Protein AF-A0A174KNG4-F1 (afdb_monomer_lite)

InterPro domains:
  IPR054199 Protein of unknown function DUF6904 [PF21845] (2-219)

Structure (mmCIF, N/CA/C/O backbone):
data_AF-A0A174KNG4-F1
#
_entry.id   AF-A0A174KNG4-F1
#
loop_
_atom_site.group_PDB
_atom_site.id
_atom_site.type_symbol
_atom_site.label_atom_id
_atom_site.label_alt_id
_atom_site.label_comp_id
_atom_site.label_asym_id
_atom_site.label_entity_id
_atom_site.label_seq_id
_atom_site.pdbx_PDB_ins_code
_atom_site.Cartn_x
_atom_site.Cartn_y
_atom_site.Cartn_z
_atom_site.occupancy
_atom_site.B_iso_or_equiv
_atom_site.auth_seq_id
_atom_site.auth_comp_id
_atom_site.auth_asym_id
_atom_site.auth_atom_id
_atom_site.pdbx_PDB_model_num
ATOM 1 N N . MET A 1 1 ? 17.575 3.165 -7.048 1.00 83.44 1 MET A N 1
ATOM 2 C CA . MET A 1 1 ? 16.339 3.943 -6.816 1.00 83.44 1 MET A CA 1
ATOM 3 C C . MET A 1 1 ? 15.140 3.018 -6.892 1.00 83.44 1 MET A C 1
ATOM 5 O O . MET A 1 1 ? 15.009 2.297 -7.880 1.00 83.44 1 MET A O 1
ATOM 9 N N . LEU A 1 2 ? 14.272 3.097 -5.879 1.00 93.62 2 LEU A N 1
ATOM 10 C CA . LEU A 1 2 ? 12.973 2.423 -5.821 1.00 93.62 2 LEU A CA 1
ATOM 11 C C . LEU A 1 2 ? 12.147 2.685 -7.093 1.00 93.62 2 LEU A C 1
ATOM 13 O O . LEU A 1 2 ? 12.125 3.818 -7.570 1.00 93.62 2 LEU A O 1
ATOM 17 N N . GLN A 1 3 ? 11.473 1.667 -7.626 1.00 95.00 3 GLN A N 1
ATOM 18 C CA . GLN A 1 3 ? 10.574 1.753 -8.784 1.00 95.00 3 GLN A CA 1
ATOM 19 C C . GLN A 1 3 ? 9.396 0.798 -8.612 1.00 95.00 3 GLN A C 1
ATOM 21 O O . GLN A 1 3 ? 9.550 -0.280 -8.030 1.00 95.00 3 GLN A O 1
ATOM 26 N N . PHE A 1 4 ? 8.224 1.179 -9.126 1.00 97.69 4 PHE A N 1
ATOM 27 C CA . PHE A 1 4 ? 7.043 0.314 -9.143 1.00 97.69 4 PHE A CA 1
ATOM 28 C C . PHE A 1 4 ? 6.660 -0.030 -10.577 1.00 97.69 4 PHE A C 1
ATOM 30 O O . PHE A 1 4 ? 6.508 0.853 -11.418 1.00 97.69 4 PHE A O 1
ATOM 37 N N . GLU A 1 5 ? 6.425 -1.312 -10.832 1.00 97.19 5 GLU A N 1
ATOM 38 C CA . GLU A 1 5 ? 5.956 -1.794 -12.129 1.00 97.19 5 GLU A CA 1
ATOM 39 C C . GLU A 1 5 ? 4.594 -2.455 -11.971 1.00 97.19 5 GLU A C 1
ATOM 41 O O . GLU A 1 5 ? 4.453 -3.358 -11.144 1.00 97.19 5 GLU A O 1
ATOM 46 N N . PRO A 1 6 ? 3.571 -2.057 -12.738 1.00 98.12 6 PRO A N 1
ATOM 47 C CA . PRO A 1 6 ? 2.283 -2.709 -12.639 1.00 98.12 6 PRO A CA 1
ATOM 48 C C . PRO A 1 6 ? 2.379 -4.166 -13.087 1.00 98.12 6 PRO A C 1
ATOM 50 O O . PRO A 1 6 ? 3.021 -4.521 -14.075 1.00 98.12 6 PRO A O 1
ATOM 53 N N . THR A 1 7 ? 1.694 -5.017 -12.345 1.00 97.75 7 THR A N 1
ATOM 54 C CA . THR A 1 7 ? 1.623 -6.452 -12.617 1.00 97.75 7 THR A CA 1
ATOM 55 C C . THR A 1 7 ? 0.792 -6.745 -13.867 1.00 97.75 7 THR A C 1
ATOM 57 O O . THR A 1 7 ? -0.116 -5.990 -14.233 1.00 97.75 7 THR A O 1
ATOM 60 N N . LYS A 1 8 ? 1.086 -7.863 -14.542 1.00 94.81 8 LYS A N 1
ATOM 61 C CA . LYS A 1 8 ? 0.489 -8.203 -15.843 1.00 94.81 8 LYS A CA 1
ATOM 62 C C . LYS A 1 8 ? -1.033 -8.328 -15.762 1.00 94.81 8 LYS A C 1
ATOM 64 O O . LYS A 1 8 ? -1.734 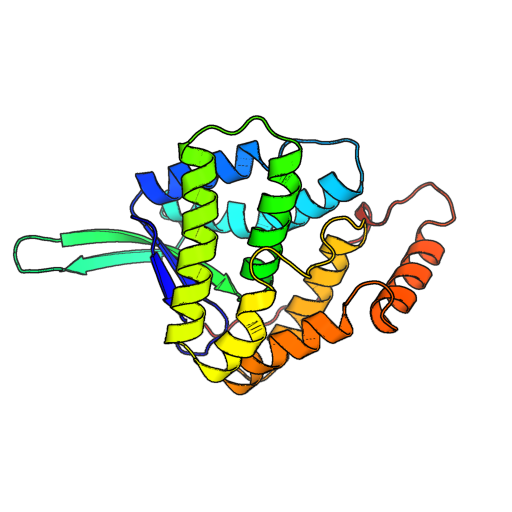-7.907 -16.687 1.00 94.81 8 LYS A O 1
ATOM 69 N N . HIS A 1 9 ? -1.553 -8.884 -14.669 1.00 94.25 9 HIS A N 1
ATOM 70 C CA . HIS A 1 9 ? -2.985 -9.075 -14.459 1.00 94.25 9 HIS A CA 1
ATOM 71 C C . HIS A 1 9 ? -3.623 -7.961 -13.613 1.00 94.25 9 HIS A C 1
ATOM 73 O O . HIS A 1 9 ? -4.824 -8.007 -13.328 1.00 94.25 9 HIS A O 1
ATOM 79 N N . GLY A 1 10 ? -2.867 -6.908 -13.283 1.00 94.19 10 GLY A N 1
ATOM 80 C CA . GLY A 1 10 ? -3.374 -5.721 -12.595 1.00 94.19 10 GLY A CA 1
ATOM 81 C C . GLY A 1 10 ? -3.833 -5.971 -11.174 1.00 94.19 10 GLY A C 1
ATOM 82 O O . GLY A 1 10 ? -4.765 -5.311 -10.714 1.00 94.19 10 GLY A O 1
ATOM 83 N N . THR A 1 11 ? -3.257 -6.962 -10.503 1.00 97.50 11 THR A N 1
ATOM 84 C CA . THR A 1 11 ? -3.492 -7.189 -9.071 1.00 97.50 11 THR A CA 1
ATOM 85 C C . THR A 1 11 ? -2.844 -6.098 -8.235 1.00 97.50 11 THR A C 1
ATOM 87 O O . THR A 1 11 ? -3.414 -5.643 -7.249 1.00 97.50 11 THR A O 1
ATOM 90 N N . GLY A 1 12 ? -1.678 -5.642 -8.671 1.00 98.12 12 GLY A N 1
ATOM 91 C CA . GLY A 1 12 ? -0.889 -4.671 -7.943 1.00 98.12 12 GLY A CA 1
ATOM 92 C C . GLY A 1 12 ? 0.342 -4.237 -8.703 1.00 98.12 12 GLY A C 1
ATOM 93 O O . GLY A 1 12 ? 0.344 -4.173 -9.938 1.00 98.12 12 GLY A O 1
ATOM 94 N N . VAL A 1 13 ? 1.402 -4.021 -7.941 1.00 98.38 13 VAL A N 1
ATOM 95 C CA . VAL A 1 13 ? 2.720 -3.634 -8.423 1.00 98.38 13 VAL A CA 1
ATOM 96 C C . VAL A 1 13 ? 3.779 -4.624 -7.980 1.00 98.38 13 VAL A C 1
ATOM 98 O O . VAL A 1 13 ? 3.673 -5.269 -6.938 1.00 98.38 13 VAL A O 1
ATOM 101 N N . LYS A 1 14 ? 4.840 -4.689 -8.769 1.00 97.69 14 LYS A N 1
ATOM 102 C CA . LYS A 1 14 ? 6.149 -5.129 -8.334 1.00 97.69 14 LYS A CA 1
ATOM 103 C C . LYS A 1 14 ? 6.887 -3.913 -7.773 1.00 97.69 14 LYS A C 1
ATOM 105 O O . LYS A 1 14 ? 7.124 -2.958 -8.509 1.00 97.69 14 LYS A O 1
ATOM 110 N N . VAL A 1 15 ? 7.226 -3.944 -6.490 1.00 97.88 15 VAL A N 1
ATOM 111 C CA . VAL A 1 15 ? 8.077 -2.945 -5.833 1.00 97.88 15 VAL A CA 1
ATOM 112 C C . VAL A 1 15 ? 9.514 -3.433 -5.913 1.00 97.88 15 VAL A C 1
ATOM 114 O O . VAL A 1 15 ? 9.812 -4.498 -5.375 1.00 97.88 15 VAL A O 1
ATOM 117 N N . ILE A 1 16 ? 10.388 -2.680 -6.578 1.00 96.44 16 ILE A N 1
ATOM 118 C CA . ILE A 1 16 ? 11.786 -3.064 -6.813 1.00 96.44 16 ILE A CA 1
ATOM 119 C C . ILE A 1 16 ? 12.760 -1.951 -6.453 1.00 96.44 16 ILE A C 1
ATOM 121 O O . ILE A 1 16 ? 12.451 -0.769 -6.573 1.00 96.44 16 ILE A O 1
ATOM 125 N N . GLY A 1 17 ? 13.957 -2.344 -6.043 1.00 95.44 17 GLY A N 1
ATOM 126 C CA . GLY A 1 17 ? 15.067 -1.454 -5.721 1.00 95.44 17 GLY A CA 1
ATOM 127 C C . GLY A 1 17 ? 16.348 -2.254 -5.517 1.00 95.44 17 GLY A C 1
ATOM 128 O O . GLY A 1 17 ? 16.329 -3.488 -5.538 1.00 95.44 17 GLY A O 1
ATOM 129 N N . ASP A 1 18 ? 17.468 -1.565 -5.347 1.00 93.75 18 ASP A N 1
ATOM 130 C CA . ASP A 1 18 ? 18.656 -2.216 -4.805 1.00 93.75 18 ASP A CA 1
ATOM 131 C C . ASP A 1 18 ? 18.497 -2.457 -3.289 1.00 93.75 18 ASP A C 1
ATOM 133 O O . ASP A 1 18 ? 17.478 -2.119 -2.673 1.00 93.75 18 ASP A O 1
ATOM 137 N N . TYR A 1 19 ? 19.506 -3.072 -2.668 1.00 94.69 19 TYR A N 1
ATOM 138 C CA . TYR A 1 19 ? 19.503 -3.306 -1.223 1.00 94.69 19 TYR A CA 1
ATOM 139 C C . TYR A 1 19 ? 19.309 -2.008 -0.424 1.00 94.69 19 TYR A C 1
ATOM 141 O O . TYR A 1 19 ? 18.540 -1.989 0.536 1.00 94.69 19 TYR A O 1
ATOM 149 N N . GLY A 1 20 ? 20.003 -0.932 -0.806 1.00 95.12 20 GLY A N 1
ATOM 150 C CA . GLY A 1 20 ? 19.971 0.343 -0.096 1.00 95.12 20 GLY A CA 1
ATOM 151 C C . GLY A 1 20 ? 18.600 1.007 -0.171 1.00 95.12 20 GLY A C 1
ATOM 152 O O . GLY A 1 20 ? 18.109 1.488 0.849 1.00 95.12 20 GLY A O 1
ATOM 153 N N . ASP A 1 21 ? 17.959 0.960 -1.341 1.00 95.75 21 ASP A N 1
ATOM 154 C CA . ASP A 1 21 ? 16.600 1.460 -1.552 1.00 95.75 21 ASP A CA 1
ATOM 155 C C . ASP A 1 21 ? 15.601 0.765 -0.614 1.00 95.75 21 ASP A C 1
ATOM 157 O O . ASP A 1 21 ? 14.872 1.416 0.138 1.00 95.75 21 ASP A O 1
ATOM 161 N N . LEU A 1 22 ? 15.568 -0.572 -0.645 1.00 97.44 22 LEU A N 1
ATOM 162 C CA . LEU A 1 22 ? 14.586 -1.356 0.106 1.00 97.44 22 LEU A CA 1
ATOM 163 C C . LEU A 1 22 ? 14.868 -1.349 1.609 1.00 97.44 22 LEU A C 1
ATOM 165 O O . LEU A 1 22 ? 13.936 -1.251 2.409 1.00 97.44 22 LEU A O 1
ATOM 169 N N . TYR A 1 23 ? 16.140 -1.417 2.006 1.00 97.38 23 TYR A N 1
ATOM 170 C CA . TYR A 1 23 ? 16.527 -1.305 3.408 1.00 97.38 23 TYR A CA 1
ATOM 171 C C . TYR A 1 23 ? 16.184 0.081 3.959 1.00 97.38 23 TYR A C 1
ATOM 173 O O . TYR A 1 23 ? 15.582 0.179 5.027 1.00 97.38 23 TYR A O 1
ATOM 181 N N . GLY A 1 24 ? 16.506 1.150 3.222 1.00 97.25 24 GLY A N 1
ATOM 182 C CA . GLY A 1 24 ? 16.164 2.522 3.597 1.00 97.25 24 GLY A CA 1
ATOM 183 C C . GLY A 1 24 ? 14.657 2.717 3.752 1.00 97.25 24 GLY A C 1
ATOM 184 O O . GLY A 1 24 ? 14.208 3.256 4.764 1.00 97.25 24 GLY A O 1
ATOM 185 N N . LEU A 1 25 ? 13.870 2.197 2.805 1.00 97.75 25 LEU A N 1
ATOM 186 C CA . LEU A 1 25 ? 12.412 2.208 2.888 1.00 97.75 25 LEU A CA 1
ATOM 187 C C . LEU A 1 25 ? 11.909 1.461 4.133 1.00 97.75 25 LEU A C 1
ATOM 189 O O . LEU A 1 25 ? 11.078 1.985 4.873 1.00 97.75 25 LEU A O 1
ATOM 193 N N . TYR A 1 26 ? 12.437 0.266 4.405 1.00 97.81 26 TYR A N 1
ATOM 194 C CA . TYR A 1 26 ? 12.070 -0.517 5.586 1.00 97.81 26 TYR A CA 1
ATOM 195 C C . TYR A 1 26 ? 12.381 0.211 6.904 1.00 97.81 26 TYR A C 1
ATOM 197 O O . TYR A 1 26 ? 11.566 0.176 7.827 1.00 97.81 26 TYR A O 1
ATOM 205 N N . GLN A 1 27 ? 13.507 0.929 6.996 1.00 97.62 27 GLN A N 1
ATOM 206 C CA . GLN A 1 27 ? 13.817 1.745 8.178 1.00 97.62 27 GLN A CA 1
ATOM 207 C C . GLN A 1 27 ? 12.769 2.844 8.408 1.00 97.62 27 GLN A C 1
ATOM 209 O O . GLN A 1 27 ? 12.337 3.055 9.544 1.00 97.62 27 GLN A O 1
ATOM 214 N N . THR A 1 28 ? 12.294 3.494 7.342 1.00 97.75 28 THR A N 1
ATOM 215 C CA . THR A 1 28 ? 11.196 4.468 7.438 1.00 97.75 28 THR A CA 1
ATOM 216 C C . THR A 1 28 ? 9.894 3.806 7.908 1.00 97.75 28 THR A C 1
ATOM 218 O O . THR A 1 28 ? 9.214 4.362 8.771 1.00 97.75 28 THR A O 1
ATOM 221 N N . PHE A 1 29 ? 9.566 2.596 7.433 1.00 97.31 29 PHE A N 1
ATOM 222 C CA . PHE A 1 29 ? 8.414 1.831 7.938 1.00 97.31 29 PHE A CA 1
ATOM 223 C C . PHE A 1 29 ? 8.527 1.532 9.435 1.00 97.31 29 PHE A C 1
ATOM 225 O O . PHE A 1 29 ? 7.562 1.757 10.162 1.00 97.31 29 PHE A O 1
ATOM 232 N N . LEU A 1 30 ? 9.688 1.064 9.908 1.00 95.62 30 LEU A N 1
ATOM 233 C CA . LEU A 1 30 ? 9.910 0.777 11.329 1.00 95.62 30 LEU A CA 1
ATOM 234 C C . LEU A 1 30 ? 9.697 2.016 12.197 1.00 95.62 30 LEU A C 1
ATOM 236 O O . LEU A 1 30 ? 9.013 1.959 13.217 1.00 95.62 30 LEU A O 1
ATOM 240 N N . LYS A 1 31 ? 10.235 3.156 11.763 1.00 95.56 31 LYS A N 1
ATOM 241 C CA . LYS A 1 31 ? 10.090 4.433 12.463 1.00 95.56 31 LYS A CA 1
ATOM 242 C C . LYS A 1 31 ? 8.635 4.904 12.534 1.00 95.56 31 LYS A C 1
ATOM 244 O O . LYS A 1 31 ? 8.192 5.442 13.551 1.00 95.56 31 LYS A O 1
ATOM 249 N N . LEU A 1 32 ? 7.889 4.686 11.454 1.00 95.50 32 LEU A N 1
ATOM 250 C CA . LEU A 1 32 ? 6.480 5.051 11.338 1.00 95.50 32 LEU A CA 1
ATOM 251 C C . LEU A 1 32 ? 5.520 4.014 11.924 1.00 95.50 32 LEU A C 1
ATOM 253 O O . LEU A 1 32 ? 4.340 4.317 12.038 1.00 95.50 32 LEU A O 1
ATOM 257 N N . SER A 1 33 ? 5.997 2.837 12.327 1.00 92.62 33 SER A N 1
ATOM 258 C CA . SER A 1 33 ? 5.181 1.762 12.914 1.00 92.62 33 SER A CA 1
ATOM 259 C C . SER A 1 33 ? 5.531 1.515 14.385 1.00 92.62 33 SER A C 1
ATOM 261 O O . SER A 1 33 ? 5.463 0.384 14.864 1.00 92.62 33 SER A O 1
ATOM 263 N N . HIS A 1 34 ? 5.952 2.562 15.102 1.00 85.00 34 HIS A N 1
ATOM 264 C CA . HIS A 1 34 ? 6.335 2.462 16.509 1.00 85.00 34 HIS A CA 1
ATOM 265 C C . HIS A 1 34 ? 5.155 2.031 17.388 1.00 85.00 34 HIS A C 1
ATOM 267 O O . HIS A 1 34 ? 4.004 2.382 17.130 1.00 85.00 34 HIS A O 1
ATOM 273 N N . GLU A 1 35 ? 5.432 1.275 18.448 1.00 82.12 35 GLU A N 1
ATOM 274 C CA . GLU A 1 35 ? 4.386 0.828 19.367 1.00 82.12 35 GLU A CA 1
ATOM 275 C C . GLU A 1 35 ? 3.645 2.014 19.995 1.00 82.12 35 GLU A C 1
ATOM 277 O O . GLU A 1 35 ? 4.241 2.999 20.434 1.00 82.12 35 GLU A O 1
ATOM 282 N N . SER A 1 36 ? 2.318 1.909 20.048 1.00 81.88 36 SER A N 1
ATOM 283 C CA . SER A 1 36 ? 1.448 2.927 20.620 1.00 81.88 36 SER A CA 1
ATOM 284 C C . SER A 1 36 ? 0.285 2.275 21.350 1.00 81.88 36 SER A C 1
ATOM 286 O O . SER A 1 36 ? -0.338 1.343 20.845 1.00 81.88 36 SER A O 1
ATOM 288 N N . ASN A 1 37 ? -0.052 2.823 22.519 1.00 80.50 37 ASN A N 1
ATOM 289 C CA . ASN A 1 37 ? -1.240 2.429 23.280 1.00 80.50 37 ASN A CA 1
ATOM 290 C C . ASN A 1 37 ? -2.538 2.996 22.677 1.00 80.50 37 ASN A C 1
ATOM 292 O O . ASN A 1 37 ? -3.635 2.645 23.114 1.00 80.50 37 ASN A O 1
ATOM 296 N N . HIS A 1 38 ? -2.442 3.894 21.690 1.00 87.06 38 HIS A N 1
ATOM 297 C CA . HIS A 1 38 ? -3.613 4.425 21.006 1.00 87.06 38 HIS A CA 1
ATOM 298 C C . HIS A 1 38 ? -4.144 3.385 20.016 1.00 87.06 38 HIS A C 1
ATOM 300 O O . HIS A 1 38 ? -3.500 3.112 19.004 1.00 87.06 38 HIS A O 1
ATOM 306 N N . ARG A 1 39 ? -5.347 2.852 20.269 1.00 87.19 39 ARG A N 1
ATOM 307 C CA . ARG A 1 39 ? -5.955 1.754 19.488 1.00 87.19 39 ARG A CA 1
ATOM 308 C C . ARG A 1 39 ? -5.880 1.976 17.980 1.00 87.19 39 ARG A C 1
ATOM 310 O O . ARG A 1 39 ? -5.375 1.132 17.262 1.00 87.19 39 ARG A O 1
ATOM 317 N N . THR A 1 40 ? -6.274 3.151 17.502 1.00 90.56 40 THR A N 1
ATOM 318 C CA . THR A 1 40 ? -6.187 3.490 16.073 1.00 90.56 40 THR A CA 1
ATOM 319 C C . THR A 1 40 ? -4.772 3.389 15.501 1.00 90.56 40 THR A C 1
ATOM 321 O O . THR A 1 40 ? -4.586 2.884 14.401 1.00 90.56 40 THR A O 1
ATOM 324 N N . HIS A 1 41 ? -3.759 3.843 16.244 1.00 91.56 41 HIS A N 1
ATOM 325 C CA . HIS A 1 41 ? -2.371 3.753 15.799 1.00 91.56 41 HIS A CA 1
ATOM 326 C C . HIS A 1 41 ? -1.912 2.290 15.770 1.00 91.56 41 HIS A C 1
ATOM 328 O O . HIS A 1 41 ? -1.272 1.868 14.813 1.00 91.56 41 HIS A O 1
ATOM 334 N N . HIS A 1 42 ? -2.304 1.500 16.774 1.00 92.31 42 HIS A N 1
ATOM 335 C CA . HIS A 1 42 ? -2.058 0.060 16.800 1.00 92.31 42 HIS A CA 1
ATOM 336 C C . HIS A 1 42 ? -2.654 -0.650 15.570 1.00 92.31 42 HIS A C 1
ATOM 338 O O . HIS A 1 42 ? -1.961 -1.422 14.914 1.00 92.31 42 HIS A O 1
ATOM 344 N N . GLU A 1 43 ? -3.893 -0.334 15.194 1.00 94.00 43 GLU A N 1
ATOM 345 C CA . GLU A 1 43 ? -4.561 -0.928 14.026 1.00 94.00 43 GLU A CA 1
ATOM 346 C C . GLU A 1 43 ? -3.927 -0.507 12.694 1.00 94.00 43 GLU A C 1
ATOM 348 O O . GLU A 1 43 ? -3.754 -1.339 11.801 1.00 94.00 43 GLU A O 1
ATOM 353 N N . ARG A 1 44 ? -3.482 0.752 12.567 1.00 95.12 44 ARG A N 1
ATOM 354 C CA . ARG A 1 44 ? -2.649 1.163 11.424 1.00 95.12 44 ARG A CA 1
ATOM 355 C C . ARG A 1 44 ? -1.355 0.350 11.372 1.00 95.12 44 ARG A C 1
ATOM 357 O O . ARG A 1 44 ? -0.986 -0.120 10.302 1.00 95.12 44 ARG A O 1
ATOM 364 N N . ASN A 1 45 ? -0.691 0.129 12.506 1.00 94.56 45 ASN A N 1
ATOM 365 C CA . ASN A 1 45 ? 0.557 -0.636 12.544 1.00 94.56 45 ASN A CA 1
ATOM 366 C C . ASN A 1 45 ? 0.345 -2.106 12.171 1.00 94.56 45 ASN A C 1
ATOM 368 O O . ASN A 1 45 ? 1.162 -2.648 11.430 1.00 94.56 45 ASN A O 1
ATOM 372 N N . ARG A 1 46 ? -0.764 -2.731 12.600 1.00 93.56 46 ARG A N 1
ATOM 373 C CA . ARG A 1 46 ? -1.145 -4.080 12.141 1.00 93.56 46 ARG A CA 1
ATOM 374 C C . ARG A 1 46 ? -1.182 -4.144 10.615 1.00 93.56 46 ARG A C 1
ATOM 376 O O . ARG A 1 46 ? -0.555 -5.025 10.040 1.00 93.56 46 ARG A O 1
ATOM 383 N N . LEU A 1 47 ? -1.809 -3.168 9.955 1.00 94.88 47 LEU A N 1
ATOM 384 C CA . LEU A 1 47 ? -1.833 -3.075 8.490 1.00 94.88 47 LEU A CA 1
ATOM 385 C C . LEU A 1 47 ? -0.427 -2.895 7.896 1.00 94.88 47 LEU A C 1
ATOM 387 O O . LEU A 1 47 ? -0.048 -3.609 6.968 1.00 94.88 47 LEU A O 1
ATOM 391 N N . LEU A 1 48 ? 0.371 -1.976 8.449 1.00 96.75 48 LEU A N 1
ATOM 392 C CA . LEU A 1 48 ? 1.727 -1.684 7.963 1.00 96.75 48 LEU A CA 1
ATOM 393 C C . LEU A 1 48 ? 2.673 -2.894 8.043 1.00 96.75 48 LEU A C 1
ATOM 395 O O . LEU A 1 48 ? 3.643 -2.966 7.278 1.00 96.75 48 LEU A O 1
ATOM 399 N N . THR A 1 49 ? 2.393 -3.873 8.914 1.00 95.12 49 THR A N 1
ATOM 400 C CA . THR A 1 49 ? 3.183 -5.113 8.984 1.00 95.12 49 THR A CA 1
ATOM 401 C C . THR A 1 49 ? 3.142 -5.905 7.675 1.00 95.12 49 THR A C 1
ATOM 403 O O . THR A 1 49 ? 4.149 -6.507 7.318 1.00 95.12 49 THR A O 1
ATOM 406 N N . VAL A 1 50 ? 2.046 -5.835 6.908 1.00 95.38 50 VAL A N 1
ATOM 407 C CA . VAL A 1 50 ? 1.875 -6.605 5.665 1.00 95.38 50 VAL A CA 1
ATOM 408 C C . VAL A 1 50 ? 2.926 -6.208 4.626 1.00 95.38 50 VAL A C 1
ATOM 410 O O . VAL A 1 50 ? 3.724 -7.036 4.189 1.00 95.38 50 VAL A O 1
ATOM 413 N N . MET A 1 51 ? 2.984 -4.923 4.262 1.00 97.25 51 MET A N 1
ATOM 414 C CA . MET A 1 51 ? 3.946 -4.445 3.263 1.00 97.25 51 MET A CA 1
ATOM 415 C C . MET A 1 51 ? 5.378 -4.390 3.814 1.00 97.25 51 MET A C 1
ATOM 417 O O . MET A 1 51 ? 6.320 -4.706 3.088 1.00 97.25 51 MET A O 1
ATOM 421 N N . SER A 1 52 ? 5.576 -4.033 5.089 1.00 97.31 52 SER A N 1
ATOM 422 C CA . SER A 1 52 ? 6.928 -3.998 5.674 1.00 97.31 52 SER A CA 1
ATOM 423 C C . SER A 1 52 ? 7.574 -5.381 5.755 1.00 97.31 52 SER A C 1
ATOM 425 O O . SER A 1 52 ? 8.784 -5.494 5.551 1.00 97.31 52 SER A O 1
ATOM 427 N N . TYR A 1 53 ? 6.787 -6.435 5.992 1.00 97.62 53 TYR A N 1
ATOM 428 C CA . TYR A 1 53 ? 7.261 -7.816 5.958 1.00 97.62 53 TYR A CA 1
ATOM 429 C C . TYR A 1 53 ? 7.766 -8.201 4.562 1.00 97.62 53 TYR A C 1
ATOM 431 O O . TYR A 1 53 ? 8.871 -8.731 4.437 1.00 97.62 53 TYR A O 1
ATOM 439 N N . GLU A 1 54 ? 7.009 -7.870 3.514 1.00 97.94 54 GLU A N 1
ATOM 440 C CA . GLU A 1 54 ? 7.399 -8.136 2.126 1.00 97.94 54 GLU A CA 1
ATOM 441 C C . GLU A 1 54 ? 8.658 -7.362 1.710 1.00 97.94 54 GLU A C 1
ATOM 443 O O . GLU A 1 54 ? 9.575 -7.949 1.134 1.00 97.94 54 GLU A O 1
ATOM 448 N N . ILE A 1 55 ? 8.769 -6.077 2.075 1.00 97.69 55 ILE A N 1
ATOM 449 C CA . ILE A 1 55 ? 9.976 -5.269 1.819 1.00 97.69 55 ILE A CA 1
ATOM 450 C C . ILE A 1 55 ? 11.185 -5.859 2.551 1.00 97.69 55 ILE A C 1
ATOM 452 O O . ILE A 1 55 ? 12.269 -5.959 1.968 1.00 97.69 55 ILE A O 1
ATOM 456 N N . ARG A 1 56 ? 11.007 -6.274 3.814 1.00 97.81 56 ARG A N 1
ATOM 457 C CA . ARG A 1 56 ? 12.075 -6.890 4.605 1.00 97.81 56 ARG A CA 1
ATOM 458 C C . ARG A 1 56 ? 12.620 -8.134 3.927 1.00 97.81 56 ARG A C 1
ATOM 460 O O . ARG A 1 56 ? 13.824 -8.251 3.716 1.00 97.81 56 ARG A O 1
ATOM 467 N N . HIS A 1 57 ? 11.727 -9.046 3.567 1.00 97.94 57 HIS A N 1
ATOM 468 C CA . HIS A 1 57 ? 12.111 -10.285 2.907 1.00 97.94 57 HIS A CA 1
ATOM 469 C C . HIS A 1 57 ? 12.683 -10.049 1.504 1.00 97.94 57 HIS A C 1
ATOM 471 O O . HIS A 1 57 ? 13.567 -10.789 1.078 1.00 97.94 57 HIS A O 1
ATOM 477 N N . ALA A 1 58 ? 12.267 -8.989 0.808 1.00 96.94 58 ALA A N 1
ATOM 478 C CA . ALA A 1 58 ? 12.849 -8.616 -0.476 1.00 96.94 58 ALA A CA 1
ATOM 479 C C . ALA A 1 58 ? 14.332 -8.243 -0.372 1.00 96.94 58 ALA A C 1
ATOM 481 O O . ALA A 1 58 ? 15.149 -8.850 -1.064 1.00 96.94 58 ALA A O 1
ATOM 482 N N . TYR A 1 59 ? 14.717 -7.323 0.522 1.00 96.06 59 TYR A N 1
ATOM 483 C CA . TYR A 1 59 ? 16.140 -6.975 0.664 1.00 96.06 59 TYR A CA 1
ATOM 484 C C . TYR A 1 59 ? 16.975 -8.102 1.301 1.00 96.06 59 TYR A C 1
ATOM 486 O O . TYR A 1 59 ? 18.199 -8.116 1.177 1.00 96.06 59 TYR A O 1
ATOM 494 N N . GLN A 1 60 ? 16.323 -9.058 1.975 1.00 96.25 60 GLN A N 1
ATOM 495 C CA . GLN A 1 60 ? 16.938 -10.282 2.501 1.00 96.25 60 GLN A CA 1
ATOM 496 C C . GLN A 1 60 ? 17.132 -11.379 1.444 1.00 96.25 60 GLN A C 1
ATOM 498 O O . GLN A 1 60 ? 17.750 -12.389 1.760 1.00 96.25 60 GLN A O 1
ATOM 503 N N . HIS A 1 61 ? 16.724 -11.146 0.191 1.00 93.44 61 HIS A N 1
ATOM 504 C CA . HIS A 1 61 ? 16.801 -12.098 -0.928 1.00 93.44 61 HIS A CA 1
ATOM 505 C C . HIS A 1 61 ? 15.813 -13.279 -0.832 1.00 93.44 61 HIS A C 1
ATOM 507 O O . HIS A 1 61 ? 15.961 -14.263 -1.551 1.00 93.44 61 HIS A O 1
ATOM 513 N N . ASP A 1 62 ? 14.760 -13.155 -0.016 1.00 92.44 62 ASP A N 1
ATOM 514 C CA . ASP A 1 62 ? 13.714 -14.175 0.181 1.00 92.44 62 ASP A CA 1
ATOM 515 C C . ASP A 1 62 ? 12.472 -13.948 -0.713 1.00 92.44 62 ASP A C 1
ATOM 517 O O . ASP A 1 62 ? 11.412 -14.551 -0.499 1.00 92.44 62 ASP A O 1
ATOM 521 N N . ARG A 1 63 ? 12.553 -13.014 -1.670 1.00 93.44 63 ARG A N 1
ATOM 522 C CA . ARG A 1 63 ? 11.479 -12.675 -2.625 1.00 93.44 63 ARG A CA 1
ATOM 523 C C . ARG A 1 63 ? 12.022 -12.605 -4.054 1.00 93.44 63 ARG A C 1
ATOM 525 O O . ARG A 1 63 ? 12.658 -13.548 -4.513 1.00 93.44 63 ARG A O 1
ATOM 532 N N . LEU A 1 64 ? 11.736 -11.528 -4.788 1.00 91.94 64 LEU A N 1
ATOM 533 C CA . LEU A 1 64 ? 12.176 -11.359 -6.167 1.00 91.94 64 LEU A CA 1
ATOM 534 C C . LEU A 1 64 ? 13.643 -10.949 -6.194 1.00 91.94 64 LEU A C 1
ATOM 536 O O . LEU A 1 64 ? 14.051 -10.030 -5.487 1.00 91.94 64 LEU A O 1
ATOM 540 N N . CYS A 1 65 ? 14.401 -11.617 -7.055 1.00 92.12 65 CYS A N 1
ATOM 541 C CA . CYS A 1 65 ? 15.782 -11.299 -7.369 1.00 92.12 65 CYS A CA 1
ATOM 542 C C . CYS A 1 65 ? 15.925 -11.380 -8.890 1.00 92.12 65 CYS A C 1
ATOM 544 O O . CYS A 1 65 ? 15.886 -12.464 -9.474 1.00 92.12 65 CYS A O 1
ATOM 546 N N . GLU A 1 66 ? 15.994 -10.224 -9.542 1.00 90.31 66 GLU A N 1
ATOM 547 C CA . GLU A 1 66 ? 15.950 -10.102 -10.996 1.00 90.31 66 GLU A CA 1
ATOM 548 C C . GLU A 1 66 ? 17.170 -9.332 -11.496 1.00 90.31 66 GLU A C 1
ATOM 550 O O . GLU A 1 66 ? 17.425 -8.201 -11.086 1.00 90.31 66 GLU A O 1
ATOM 555 N N . LYS A 1 67 ? 17.917 -9.929 -12.425 1.00 89.81 67 LYS A N 1
ATOM 556 C CA . LYS A 1 67 ? 19.009 -9.247 -13.123 1.00 89.81 67 LYS A CA 1
ATOM 557 C C . LYS A 1 67 ? 18.443 -8.362 -14.225 1.00 89.81 67 LYS A C 1
ATOM 559 O O . LYS A 1 67 ? 17.653 -8.827 -15.048 1.00 89.81 67 LYS A O 1
ATOM 564 N N . ARG A 1 68 ? 18.865 -7.102 -14.259 1.00 86.56 68 ARG A N 1
ATOM 565 C CA . ARG A 1 68 ? 18.547 -6.151 -15.325 1.00 86.56 68 ARG A CA 1
ATOM 566 C C . ARG A 1 68 ? 19.811 -5.685 -16.011 1.00 86.56 68 ARG A C 1
ATOM 568 O O . ARG A 1 68 ? 20.775 -5.305 -15.356 1.00 86.56 68 ARG A O 1
ATOM 575 N N . PHE A 1 69 ? 19.746 -5.688 -17.332 1.00 87.25 69 PHE A N 1
ATOM 576 C CA . PHE A 1 69 ? 20.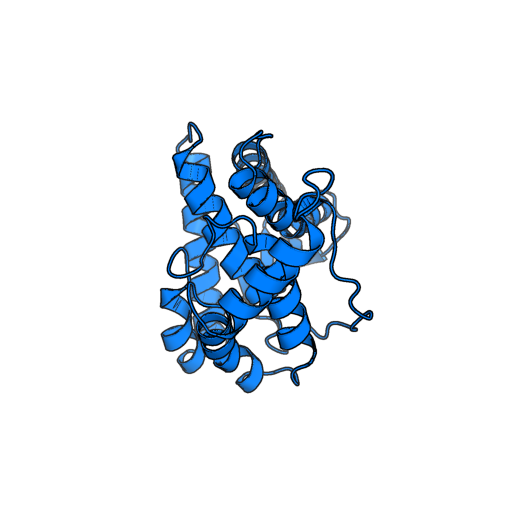798 -5.207 -18.210 1.00 87.25 69 PHE A CA 1
ATOM 577 C C . PHE A 1 69 ? 20.319 -3.896 -18.818 1.00 87.25 69 PHE A C 1
ATOM 579 O O . PHE A 1 69 ? 19.303 -3.872 -19.514 1.00 87.25 69 PHE A O 1
ATOM 586 N N . PHE A 1 70 ? 21.017 -2.808 -18.512 1.00 85.25 70 PHE A N 1
ATOM 587 C CA . PHE A 1 70 ? 20.771 -1.508 -19.136 1.00 85.25 70 PHE A CA 1
ATOM 588 C C . PHE A 1 70 ? 21.559 -1.380 -20.443 1.00 85.25 70 PHE A C 1
ATOM 590 O O . PHE A 1 70 ? 21.060 -0.811 -21.411 1.00 85.25 70 PHE A O 1
ATOM 597 N N . ASP A 1 71 ? 22.745 -1.984 -20.487 1.00 89.62 71 ASP A N 1
ATOM 598 C CA . ASP A 1 71 ? 23.553 -2.223 -21.680 1.00 89.62 71 ASP A CA 1
ATOM 599 C C . ASP A 1 71 ? 24.524 -3.396 -21.421 1.00 89.62 71 ASP A C 1
ATOM 601 O O . ASP A 1 71 ? 24.330 -4.165 -20.477 1.00 89.62 71 ASP A O 1
ATOM 605 N N . ALA A 1 72 ? 25.528 -3.577 -22.287 1.00 85.94 72 ALA A N 1
ATOM 606 C CA . ALA A 1 72 ? 26.476 -4.689 -22.209 1.00 85.94 72 ALA A CA 1
ATOM 607 C C . ALA A 1 72 ? 27.360 -4.669 -20.948 1.00 85.94 72 ALA A C 1
ATOM 609 O O . ALA A 1 72 ? 27.779 -5.735 -20.502 1.00 85.94 72 ALA A O 1
ATOM 610 N N . ASP A 1 73 ? 27.617 -3.488 -20.384 1.00 90.56 73 ASP A N 1
ATOM 611 C CA . ASP A 1 73 ? 28.521 -3.296 -19.246 1.00 90.56 73 ASP A CA 1
ATOM 612 C C . ASP A 1 73 ? 27.760 -2.972 -17.948 1.00 90.56 73 ASP A C 1
ATOM 614 O O . ASP A 1 73 ? 28.307 -3.092 -16.851 1.00 90.56 73 ASP A O 1
ATOM 618 N N . ASN A 1 74 ? 26.485 -2.587 -18.053 1.00 87.44 74 ASN A N 1
ATOM 619 C CA . ASN A 1 74 ? 25.647 -2.188 -16.928 1.00 87.44 74 ASN A CA 1
ATOM 620 C C . ASN A 1 74 ? 24.611 -3.267 -16.578 1.00 87.44 74 ASN A C 1
ATOM 622 O O . ASN A 1 74 ? 23.468 -3.245 -17.049 1.00 87.44 74 ASN A O 1
ATO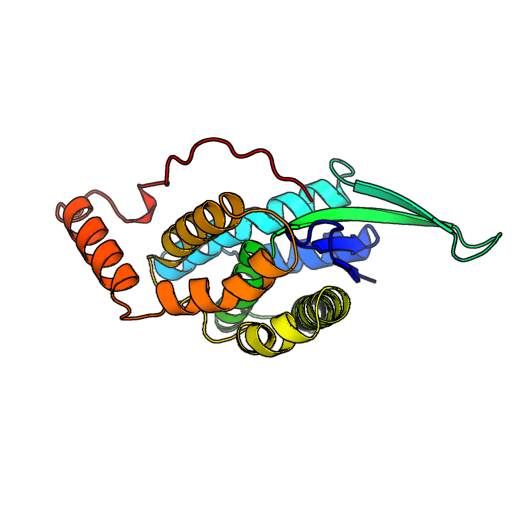M 626 N N . GLU A 1 75 ? 25.008 -4.182 -15.691 1.00 89.25 75 GLU A N 1
ATOM 627 C CA . GLU A 1 75 ? 24.134 -5.164 -15.042 1.00 89.25 75 GLU A CA 1
ATOM 628 C C . GLU A 1 75 ? 23.863 -4.766 -13.584 1.00 89.25 75 GLU A C 1
ATOM 630 O O . GLU A 1 75 ? 24.785 -4.517 -12.807 1.00 89.25 75 GLU A O 1
ATOM 635 N N . VAL A 1 76 ? 22.590 -4.754 -13.186 1.00 87.81 76 VAL A N 1
ATOM 636 C CA . VAL A 1 76 ? 22.169 -4.535 -11.796 1.00 87.81 76 VAL A CA 1
ATOM 637 C C . VAL A 1 76 ? 21.223 -5.650 -11.374 1.00 87.81 76 VAL A C 1
ATOM 639 O O . VAL A 1 76 ? 20.312 -6.026 -12.109 1.00 87.81 76 VAL A O 1
ATOM 642 N N . THR A 1 77 ? 21.417 -6.175 -10.166 1.00 89.75 77 THR A N 1
ATOM 643 C CA . THR A 1 77 ? 20.448 -7.082 -9.544 1.00 89.75 77 THR A CA 1
ATOM 644 C C . THR A 1 77 ? 19.437 -6.260 -8.758 1.00 89.75 77 THR A C 1
ATOM 646 O O . THR A 1 77 ? 19.790 -5.628 -7.764 1.00 89.75 77 THR A O 1
ATOM 649 N N . TYR A 1 78 ? 18.187 -6.270 -9.208 1.00 92.06 78 TYR A N 1
ATOM 650 C CA . TYR A 1 78 ? 17.069 -5.702 -8.472 1.00 92.06 78 TYR A CA 1
ATOM 651 C C . TYR A 1 78 ? 16.463 -6.736 -7.536 1.00 92.06 78 TYR A C 1
ATOM 653 O O . TYR A 1 78 ? 16.222 -7.886 -7.908 1.00 92.06 78 TYR A O 1
ATOM 661 N N . LEU A 1 79 ? 16.177 -6.280 -6.326 1.00 96.12 79 LEU A N 1
ATOM 662 C CA . LEU A 1 79 ? 15.411 -7.001 -5.327 1.00 96.12 79 LEU A CA 1
ATOM 663 C C . LEU A 1 79 ? 13.986 -6.456 -5.329 1.00 96.12 79 LEU A C 1
ATOM 665 O O . LEU A 1 79 ? 13.770 -5.296 -5.686 1.00 96.12 79 LEU A O 1
ATOM 669 N N . GLY A 1 80 ? 13.004 -7.260 -4.926 1.00 96.19 80 GLY A N 1
ATOM 670 C CA . GLY A 1 80 ? 11.635 -6.764 -4.866 1.00 96.19 80 GLY A CA 1
ATOM 671 C C . GLY A 1 80 ? 10.595 -7.721 -4.313 1.00 96.19 80 GLY A C 1
ATOM 672 O O . GLY A 1 80 ? 10.876 -8.865 -3.963 1.00 96.19 80 GLY A O 1
ATOM 673 N N . CYS A 1 81 ? 9.362 -7.237 -4.256 1.00 97.56 81 CYS A N 1
ATOM 674 C CA . CYS A 1 81 ? 8.186 -7.990 -3.830 1.00 97.56 81 CYS A CA 1
ATOM 675 C C . CYS A 1 81 ? 6.952 -7.541 -4.620 1.00 97.56 81 CYS A C 1
ATOM 677 O O . CYS A 1 81 ? 6.973 -6.510 -5.298 1.00 97.56 81 CYS A O 1
ATOM 679 N N . TYR A 1 82 ? 5.880 -8.324 -4.543 1.00 97.88 82 TYR A N 1
ATOM 680 C CA . TYR A 1 82 ? 4.590 -7.946 -5.103 1.00 97.88 82 TYR A CA 1
ATOM 681 C C . TYR A 1 82 ? 3.678 -7.399 -4.009 1.00 97.88 82 TYR A C 1
ATOM 683 O O . TYR A 1 82 ? 3.565 -8.001 -2.946 1.00 97.88 82 TYR A O 1
ATOM 691 N N . ILE A 1 83 ? 3.007 -6.283 -4.286 1.00 98.31 83 ILE A N 1
ATOM 692 C CA . ILE A 1 83 ? 2.037 -5.658 -3.381 1.00 98.31 83 ILE A CA 1
ATOM 693 C C . ILE A 1 83 ? 0.779 -5.336 -4.177 1.00 98.31 83 ILE A C 1
ATOM 695 O O . ILE A 1 83 ? 0.862 -4.712 -5.236 1.00 98.31 83 ILE A O 1
ATOM 699 N N . ASP A 1 84 ? -0.390 -5.761 -3.696 1.00 98.25 84 ASP A N 1
ATOM 700 C CA . ASP A 1 84 ? -1.660 -5.451 -4.349 1.00 98.25 84 ASP A CA 1
ATOM 701 C C . ASP A 1 84 ? -2.031 -3.965 -4.207 1.00 98.25 84 ASP A C 1
ATOM 703 O O . ASP A 1 84 ? -1.575 -3.257 -3.306 1.00 98.25 84 ASP A O 1
ATOM 707 N N . TRP A 1 85 ? -2.874 -3.474 -5.116 1.00 98.12 85 TRP A N 1
ATOM 708 C CA . TRP A 1 85 ? -3.246 -2.058 -5.146 1.00 98.12 85 TRP A CA 1
ATOM 709 C C . TRP A 1 85 ? -3.941 -1.577 -3.869 1.00 98.12 85 TRP A C 1
ATOM 711 O O . TRP A 1 85 ? -3.744 -0.428 -3.470 1.00 98.12 85 TRP A O 1
ATOM 721 N N . VAL A 1 86 ? -4.760 -2.426 -3.241 1.00 97.81 86 VAL A N 1
ATOM 722 C CA . VAL A 1 86 ? -5.510 -2.065 -2.034 1.00 97.81 86 VAL A CA 1
ATOM 723 C C . VAL A 1 86 ? -4.540 -1.927 -0.863 1.00 97.81 86 VAL A C 1
ATOM 725 O O . VAL A 1 86 ? -4.500 -0.863 -0.243 1.00 97.81 86 VAL A O 1
ATOM 728 N N . THR A 1 87 ? -3.695 -2.934 -0.621 1.00 97.94 87 THR A N 1
ATOM 729 C CA . THR A 1 87 ? -2.644 -2.888 0.408 1.00 97.94 87 THR A CA 1
ATOM 730 C C . THR A 1 87 ? -1.724 -1.691 0.210 1.00 97.94 87 THR A C 1
ATOM 732 O O . THR A 1 87 ? -1.416 -1.000 1.182 1.00 97.94 87 THR A O 1
ATOM 735 N N . LEU A 1 88 ? -1.322 -1.389 -1.028 1.00 98.25 88 LEU A N 1
ATOM 736 C CA . LEU A 1 88 ? -0.447 -0.253 -1.313 1.00 98.25 88 LEU A CA 1
ATOM 737 C C . LEU A 1 88 ? -1.090 1.090 -0.928 1.00 98.25 88 LEU A C 1
ATOM 739 O O . LEU A 1 88 ? -0.463 1.907 -0.254 1.00 98.25 88 LEU A O 1
ATOM 743 N N . LEU A 1 89 ? -2.343 1.321 -1.328 1.00 98.12 89 LEU A N 1
ATOM 744 C CA . LEU A 1 89 ? -3.055 2.574 -1.050 1.00 98.12 89 LEU A CA 1
ATOM 745 C C . LEU A 1 89 ? -3.321 2.781 0.444 1.00 98.12 89 LEU A C 1
ATOM 747 O O . LEU A 1 89 ? -3.099 3.880 0.965 1.00 98.12 89 LEU A O 1
ATOM 751 N N . PHE A 1 90 ? -3.752 1.724 1.140 1.00 97.69 90 PHE A N 1
ATOM 752 C CA . PHE A 1 90 ? -3.900 1.760 2.593 1.00 97.69 90 PHE A CA 1
ATOM 753 C C . PHE A 1 90 ? -2.562 2.028 3.279 1.00 97.69 90 PHE A C 1
ATOM 755 O O . PHE A 1 90 ? -2.490 2.898 4.142 1.00 97.69 90 PHE A O 1
ATOM 762 N N . THR A 1 91 ? -1.498 1.341 2.860 1.00 97.69 91 THR A N 1
ATOM 763 C CA . THR A 1 91 ? -0.159 1.503 3.438 1.00 97.69 91 THR A CA 1
ATOM 764 C C . THR A 1 91 ? 0.333 2.942 3.319 1.00 97.69 91 THR A C 1
ATOM 766 O O . THR A 1 91 ? 0.726 3.531 4.324 1.00 97.69 91 THR A O 1
ATOM 769 N N . ILE A 1 92 ? 0.255 3.545 2.126 1.00 97.75 92 ILE A N 1
ATOM 770 C CA . ILE A 1 92 ? 0.659 4.945 1.910 1.00 97.75 92 ILE A CA 1
ATOM 771 C C . ILE A 1 92 ? -0.119 5.883 2.840 1.00 97.75 92 ILE A C 1
ATOM 773 O O . ILE A 1 92 ? 0.475 6.750 3.482 1.00 97.75 92 ILE A O 1
ATOM 777 N N . SER A 1 93 ? -1.433 5.684 2.955 1.00 96.38 93 SER A N 1
ATOM 778 C CA . SER A 1 93 ? -2.285 6.524 3.802 1.00 96.38 93 SER A CA 1
ATOM 779 C C . SER A 1 93 ? -1.974 6.342 5.292 1.00 96.38 93 SER A C 1
ATOM 781 O O . SER A 1 93 ? -1.846 7.324 6.019 1.00 96.38 93 SER A O 1
ATOM 783 N N . CYS A 1 94 ? -1.763 5.105 5.754 1.00 96.12 94 CYS A N 1
ATOM 784 C CA . CYS A 1 94 ? -1.389 4.816 7.139 1.00 96.12 94 CYS A CA 1
ATOM 785 C C . CYS A 1 94 ? -0.018 5.399 7.504 1.00 96.12 94 CYS A C 1
ATOM 787 O O . CYS A 1 94 ? 0.125 5.973 8.583 1.00 96.12 94 CYS A O 1
ATOM 789 N N . LEU A 1 95 ? 0.976 5.293 6.615 1.00 96.62 95 LEU A N 1
ATOM 790 C CA . LEU A 1 95 ? 2.301 5.884 6.828 1.00 96.62 95 LEU A CA 1
ATOM 791 C C . LEU A 1 95 ? 2.223 7.405 6.955 1.00 96.62 95 LEU A C 1
ATOM 793 O O . LEU A 1 95 ? 2.882 7.985 7.814 1.00 96.62 95 LEU A O 1
ATOM 797 N N . ARG A 1 96 ? 1.407 8.053 6.122 1.00 95.19 96 ARG A N 1
ATOM 798 C CA . ARG A 1 96 ? 1.224 9.506 6.141 1.00 95.19 96 ARG A CA 1
ATOM 799 C C . ARG A 1 96 ? 0.510 10.003 7.387 1.00 95.19 96 ARG A C 1
ATOM 801 O O . ARG A 1 96 ? 0.939 10.987 7.987 1.00 95.19 96 ARG A O 1
ATOM 808 N N . ASP A 1 97 ? -0.501 9.277 7.835 1.00 93.38 97 ASP A N 1
ATOM 809 C CA . ASP A 1 97 ? -1.126 9.527 9.127 1.00 93.38 97 ASP A CA 1
ATOM 810 C C . ASP A 1 97 ? -0.124 9.359 10.277 1.00 93.38 97 ASP A C 1
ATOM 812 O O . ASP A 1 97 ? -0.005 10.232 11.137 1.00 93.38 97 ASP A O 1
ATOM 816 N N . ASN A 1 98 ? 0.639 8.260 10.286 1.00 94.56 98 ASN A N 1
ATOM 817 C CA . ASN A 1 98 ? 1.636 7.992 11.322 1.00 94.56 98 ASN A CA 1
ATOM 818 C C . ASN A 1 98 ? 2.793 9.002 11.309 1.00 94.56 98 ASN A C 1
ATOM 820 O O . ASN A 1 98 ? 3.330 9.320 12.371 1.00 94.56 98 ASN A O 1
ATOM 824 N N . ALA A 1 99 ? 3.132 9.569 10.149 1.00 94.06 99 ALA A N 1
ATOM 825 C CA . ALA A 1 99 ? 4.135 10.622 10.011 1.00 94.06 99 ALA A CA 1
ATOM 826 C C . ALA A 1 99 ? 3.798 11.878 10.825 1.00 94.06 99 ALA A C 1
ATOM 828 O O . ALA A 1 99 ? 4.709 12.569 11.272 1.00 94.06 99 ALA A O 1
ATOM 829 N N . SER A 1 100 ? 2.513 12.137 11.093 1.00 89.88 100 SER A N 1
ATOM 830 C CA . SER A 1 100 ? 2.082 13.253 11.947 1.00 89.88 100 SER A CA 1
ATOM 831 C C . SER A 1 100 ? 2.429 13.060 13.431 1.00 89.88 100 SER A C 1
ATOM 833 O O . SER A 1 100 ? 2.345 14.009 14.207 1.00 89.88 100 SER A O 1
ATOM 835 N N . TYR A 1 101 ? 2.830 11.849 13.833 1.00 88.94 101 TYR A N 1
ATOM 836 C CA . TYR A 1 101 ? 3.156 11.486 15.217 1.00 88.94 101 TYR A CA 1
ATOM 837 C C . TYR A 1 101 ? 4.641 11.146 15.419 1.00 88.94 101 TYR A C 1
ATOM 839 O O . TYR A 1 101 ? 5.030 10.756 16.517 1.00 88.94 101 TYR A O 1
ATOM 847 N N . ALA A 1 102 ? 5.477 11.271 14.384 1.00 91.12 102 ALA A N 1
ATOM 848 C CA . ALA A 1 102 ? 6.880 10.869 14.421 1.00 91.12 102 ALA A CA 1
ATOM 849 C C . ALA A 1 102 ? 7.815 12.021 14.026 1.00 91.12 102 ALA A C 1
ATOM 851 O O . ALA A 1 102 ? 7.497 12.847 13.174 1.00 91.12 102 ALA A O 1
ATOM 852 N N . ILE A 1 103 ? 9.012 12.057 14.616 1.00 92.75 103 ILE A N 1
ATOM 853 C CA . ILE A 1 103 ? 10.068 12.996 14.213 1.00 92.75 103 ILE A CA 1
ATOM 854 C C . ILE A 1 103 ? 10.744 12.439 12.967 1.00 92.75 103 ILE A C 1
ATOM 856 O O . ILE A 1 103 ? 11.504 11.484 13.075 1.00 92.75 103 ILE A O 1
ATOM 860 N N . LEU A 1 104 ? 10.504 13.018 11.796 1.00 95.19 104 LEU A N 1
ATOM 861 C CA . LEU A 1 104 ? 11.052 12.534 10.525 1.00 95.19 104 LEU A CA 1
ATOM 862 C C . LEU A 1 104 ? 12.282 13.325 10.083 1.00 95.19 104 LEU A C 1
ATOM 864 O O . LEU A 1 104 ? 12.378 14.519 10.351 1.00 95.19 104 LEU A O 1
ATOM 868 N N . ASN A 1 105 ? 13.212 12.645 9.409 1.00 96.62 105 ASN A N 1
ATOM 869 C CA . ASN A 1 105 ? 14.305 13.302 8.693 1.00 96.62 105 ASN A CA 1
ATOM 870 C C . ASN A 1 105 ? 13.974 13.420 7.193 1.00 96.62 105 ASN A C 1
ATOM 872 O O . ASN A 1 105 ? 12.913 12.998 6.725 1.00 96.62 105 ASN A O 1
ATOM 876 N N . GLU A 1 106 ? 14.890 14.006 6.432 1.00 97.50 106 GLU A N 1
ATOM 877 C CA . GLU A 1 106 ? 14.740 14.261 5.002 1.00 97.50 106 GLU A CA 1
ATOM 878 C C . GLU A 1 106 ? 14.622 12.965 4.191 1.00 97.50 106 GLU A C 1
ATOM 880 O O . GLU A 1 106 ? 13.848 12.911 3.235 1.00 97.50 106 GLU A O 1
ATOM 885 N N . LEU A 1 107 ? 15.339 11.910 4.590 1.00 96.31 107 LEU A N 1
ATOM 886 C CA . LEU A 1 107 ? 15.281 10.604 3.932 1.00 96.31 107 LEU A CA 1
ATOM 887 C C . LEU A 1 107 ? 13.923 9.922 4.151 1.00 96.31 107 LEU A C 1
ATOM 889 O O . LEU A 1 107 ? 13.359 9.377 3.206 1.00 96.31 107 LEU A O 1
ATOM 893 N N . ASP A 1 108 ? 13.361 10.007 5.359 1.00 97.50 108 ASP A N 1
ATOM 894 C CA . ASP A 1 108 ? 12.024 9.484 5.648 1.00 97.50 108 ASP A CA 1
ATOM 895 C C . ASP A 1 108 ? 10.965 10.163 4.773 1.00 97.50 108 ASP A C 1
ATOM 897 O O . ASP A 1 108 ? 10.119 9.501 4.172 1.00 97.50 108 ASP A O 1
ATOM 901 N N . GLN A 1 109 ? 11.033 11.493 4.660 1.00 96.94 109 GLN A N 1
ATOM 902 C CA . GLN A 1 109 ? 10.126 12.255 3.802 1.00 96.94 109 GLN A CA 1
ATOM 903 C C . GLN A 1 109 ? 10.310 11.894 2.326 1.00 96.94 109 GLN A C 1
ATOM 905 O O . GLN A 1 109 ? 9.322 11.701 1.618 1.00 96.94 109 GLN A O 1
ATOM 910 N N . ALA A 1 110 ? 11.556 11.755 1.864 1.00 97.31 110 ALA A N 1
ATOM 911 C CA . ALA A 1 110 ? 11.856 11.335 0.499 1.00 97.31 110 ALA A CA 1
ATOM 912 C C . ALA A 1 110 ? 11.261 9.954 0.186 1.00 97.31 110 ALA A C 1
ATOM 914 O O . ALA A 1 110 ? 10.629 9.789 -0.855 1.00 97.31 110 ALA A O 1
ATOM 915 N N . ASN A 1 111 ? 11.376 8.992 1.105 1.00 97.62 111 ASN A N 1
ATOM 916 C CA . ASN A 1 111 ? 10.784 7.664 0.951 1.00 97.62 111 ASN A CA 1
ATOM 917 C C . ASN A 1 111 ? 9.254 7.721 0.830 1.00 97.62 111 ASN A C 1
ATOM 919 O O . ASN A 1 111 ? 8.688 7.064 -0.043 1.00 97.62 111 ASN A O 1
ATOM 923 N N . LEU A 1 112 ? 8.578 8.545 1.640 1.00 97.38 112 LEU A N 1
ATOM 924 C CA . LEU A 1 112 ? 7.127 8.742 1.526 1.00 97.38 112 LEU A CA 1
ATOM 925 C C . LEU A 1 112 ? 6.729 9.341 0.170 1.00 97.38 112 LEU A C 1
ATOM 927 O O . LEU A 1 112 ? 5.784 8.863 -0.455 1.00 97.38 112 LEU A O 1
ATOM 931 N N . TYR A 1 113 ? 7.464 10.344 -0.316 1.00 97.31 113 TYR A N 1
ATOM 932 C CA . TYR A 1 113 ? 7.206 10.921 -1.638 1.00 97.31 113 TYR A CA 1
ATOM 933 C C . TYR A 1 113 ? 7.484 9.933 -2.774 1.00 97.31 113 TYR A C 1
ATOM 935 O O . TYR A 1 113 ? 6.733 9.907 -3.747 1.00 97.31 113 TYR A O 1
ATOM 943 N N . LEU A 1 114 ? 8.518 9.096 -2.655 1.00 97.31 114 LEU A N 1
ATOM 944 C CA . LEU A 1 114 ? 8.808 8.046 -3.633 1.00 97.31 114 LEU A CA 1
ATOM 945 C C . LEU A 1 114 ? 7.674 7.018 -3.704 1.00 97.31 114 LEU A C 1
ATOM 947 O O . LEU A 1 114 ? 7.269 6.661 -4.808 1.00 97.31 114 LEU A O 1
ATOM 951 N N . LEU A 1 115 ? 7.125 6.584 -2.563 1.00 97.62 115 LEU A N 1
ATOM 952 C CA . LEU A 1 115 ? 5.969 5.680 -2.535 1.00 97.62 115 LEU A CA 1
ATOM 953 C C . LEU A 1 115 ? 4.761 6.277 -3.270 1.00 97.62 115 LEU A C 1
ATOM 955 O O . LEU A 1 115 ? 4.139 5.602 -4.088 1.00 97.62 115 LEU A O 1
ATOM 959 N N . GLU A 1 116 ? 4.432 7.542 -3.002 1.00 97.81 116 GLU A N 1
ATOM 960 C CA . GLU A 1 116 ? 3.311 8.233 -3.653 1.00 97.81 116 GLU A CA 1
ATOM 961 C C . GLU A 1 116 ? 3.531 8.418 -5.151 1.00 97.81 116 GLU A C 1
ATOM 963 O O . GLU A 1 116 ? 2.633 8.139 -5.950 1.00 97.81 116 GLU A O 1
ATOM 968 N N . HIS A 1 117 ? 4.727 8.877 -5.525 1.00 97.94 117 HIS A N 1
ATOM 969 C CA . HIS A 1 117 ? 5.108 9.098 -6.910 1.00 97.94 117 HIS A CA 1
ATOM 970 C C . HIS A 1 117 ? 5.005 7.800 -7.708 1.00 97.94 117 HIS A C 1
ATOM 972 O O . HIS A 1 117 ? 4.271 7.743 -8.692 1.00 97.94 117 HIS A O 1
ATOM 978 N N . TRP A 1 118 ? 5.661 6.733 -7.249 1.00 98.25 118 TRP A N 1
ATOM 979 C CA . TRP A 1 118 ? 5.676 5.464 -7.968 1.00 98.25 118 TRP A CA 1
ATOM 980 C C . TRP A 1 118 ? 4.334 4.741 -7.952 1.00 98.25 118 TRP A C 1
ATOM 982 O O . TRP A 1 118 ? 3.983 4.107 -8.946 1.00 98.25 118 TRP A O 1
ATOM 992 N N . CYS A 1 119 ? 3.538 4.879 -6.887 1.00 98.44 119 CYS A N 1
ATOM 993 C CA . CYS A 1 119 ? 2.153 4.410 -6.883 1.00 98.44 119 CYS A CA 1
ATOM 994 C C . CYS A 1 119 ? 1.353 5.076 -8.009 1.00 98.44 119 CYS A C 1
ATOM 996 O O . CYS A 1 119 ? 0.726 4.385 -8.816 1.00 98.44 119 CYS A O 1
ATOM 998 N N . LYS A 1 120 ? 1.434 6.408 -8.118 1.00 98.38 120 LYS A N 1
ATOM 999 C CA . LYS A 1 120 ? 0.757 7.163 -9.174 1.00 98.38 120 LYS A CA 1
ATOM 1000 C C . LYS A 1 120 ? 1.242 6.750 -10.564 1.00 98.38 120 LYS A C 1
ATOM 1002 O O . LYS A 1 120 ? 0.414 6.411 -11.407 1.00 98.38 120 LYS A O 1
ATOM 1007 N N . GLU A 1 121 ? 2.552 6.738 -10.797 1.00 98.44 121 GLU A N 1
ATOM 1008 C CA . GLU A 1 121 ? 3.126 6.372 -12.098 1.00 98.44 121 GLU A CA 1
ATOM 1009 C C . GLU A 1 121 ? 2.712 4.954 -12.517 1.00 98.44 121 GLU A C 1
ATOM 1011 O O . GLU A 1 121 ? 2.236 4.753 -13.635 1.00 98.44 121 GLU A O 1
ATOM 1016 N N . ALA A 1 122 ? 2.787 3.977 -11.607 1.00 98.44 122 ALA A N 1
ATOM 1017 C CA . ALA A 1 122 ? 2.398 2.601 -11.899 1.00 98.44 122 ALA A CA 1
ATOM 1018 C C . ALA A 1 122 ? 0.896 2.464 -12.205 1.00 98.44 122 ALA A C 1
ATOM 1020 O O . ALA A 1 122 ? 0.518 1.713 -13.108 1.00 98.44 122 ALA A O 1
ATOM 1021 N N . MET A 1 123 ? 0.031 3.207 -11.502 1.00 98.44 123 MET A N 1
ATOM 1022 C CA . MET A 1 123 ? -1.402 3.253 -11.807 1.00 98.44 123 MET A CA 1
ATOM 1023 C C . MET A 1 123 ? -1.664 3.784 -13.220 1.00 98.44 123 MET A C 1
ATOM 1025 O O . MET A 1 123 ? -2.415 3.166 -13.980 1.00 98.44 123 MET A O 1
ATOM 1029 N N . PHE A 1 124 ? -1.045 4.912 -13.585 1.00 98.56 124 PHE A N 1
ATOM 1030 C CA . PHE A 1 124 ? -1.206 5.512 -14.913 1.00 98.56 124 PHE A CA 1
ATOM 1031 C C . PHE A 1 124 ? -0.635 4.622 -16.019 1.00 98.56 124 PHE A C 1
ATOM 1033 O O . PHE A 1 124 ? -1.261 4.496 -17.071 1.00 98.56 124 PHE A O 1
ATOM 1040 N N . ALA A 1 125 ? 0.494 3.955 -15.774 1.00 98.38 125 ALA A N 1
ATOM 1041 C CA . ALA A 1 125 ? 1.070 2.990 -16.705 1.00 98.38 125 ALA A CA 1
ATOM 1042 C C . ALA A 1 125 ? 0.151 1.775 -16.933 1.00 98.38 125 ALA A C 1
ATOM 1044 O O . ALA A 1 125 ? 0.045 1.281 -18.056 1.00 98.38 125 ALA A O 1
ATOM 1045 N N . TYR A 1 126 ? -0.543 1.301 -15.892 1.00 98.38 126 TYR A N 1
ATOM 1046 C CA . TYR A 1 126 ? -1.455 0.163 -16.003 1.00 98.38 126 TYR A CA 1
ATOM 1047 C C . TYR A 1 126 ? -2.753 0.506 -16.751 1.00 98.38 126 TYR A C 1
ATOM 1049 O O . TYR A 1 126 ? -3.157 -0.175 -17.706 1.00 98.38 126 TYR A O 1
ATOM 1057 N N . ASP A 1 127 ? -3.444 1.553 -16.295 1.00 98.31 127 ASP A N 1
ATOM 1058 C CA . ASP A 1 127 ? -4.721 1.980 -16.854 1.00 98.31 127 ASP A CA 1
ATOM 1059 C C . ASP A 1 127 ? -5.026 3.452 -16.514 1.00 98.31 127 ASP A C 1
ATOM 1061 O O . ASP A 1 127 ? -5.570 3.730 -15.443 1.00 98.31 127 ASP A O 1
ATOM 1065 N N . PRO A 1 128 ? -4.773 4.402 -17.437 1.00 98.19 128 PRO A N 1
ATOM 1066 C CA . PRO A 1 128 ? -4.991 5.829 -17.192 1.00 98.19 128 PRO A CA 1
ATOM 1067 C C . PRO A 1 128 ? -6.420 6.181 -16.764 1.00 98.19 128 PRO A C 1
ATOM 1069 O O . PRO A 1 128 ? -6.622 7.120 -15.999 1.00 98.19 128 PRO A O 1
ATOM 1072 N N . GLN A 1 129 ? -7.426 5.440 -17.244 1.00 97.06 129 GLN A N 1
ATOM 1073 C CA . GLN A 1 129 ? -8.817 5.654 -16.843 1.00 97.06 129 GLN A CA 1
ATOM 1074 C C . GLN A 1 129 ? -9.008 5.365 -15.348 1.00 97.06 129 GLN A C 1
ATOM 1076 O O . GLN A 1 129 ? -9.412 6.259 -14.611 1.00 97.06 129 GLN A O 1
ATOM 1081 N N . GLY A 1 130 ? -8.678 4.151 -14.892 1.00 96.94 130 GLY A N 1
ATOM 1082 C CA . GLY A 1 130 ? -8.760 3.804 -13.473 1.00 96.94 130 GLY A CA 1
ATOM 1083 C C . GLY A 1 130 ? -7.842 4.666 -12.605 1.00 96.94 130 GLY A C 1
ATOM 1084 O O . GLY A 1 130 ? -8.235 5.071 -11.516 1.00 96.94 130 GLY A O 1
ATOM 1085 N N . ALA A 1 131 ? -6.657 5.032 -13.104 1.00 98.06 131 ALA A N 1
ATOM 1086 C CA . ALA A 1 131 ? -5.726 5.906 -12.394 1.00 98.06 131 ALA A CA 1
ATOM 1087 C C . ALA A 1 131 ? -6.314 7.297 -12.117 1.00 98.06 131 ALA A C 1
ATOM 1089 O O . ALA A 1 131 ? -6.133 7.835 -11.027 1.00 98.06 131 ALA A O 1
ATOM 1090 N N . ASN A 1 132 ? -7.063 7.870 -13.066 1.00 97.62 132 ASN A N 1
ATOM 1091 C CA . ASN A 1 132 ? -7.714 9.164 -12.861 1.00 97.62 132 ASN A CA 1
ATOM 1092 C C . ASN A 1 132 ? -8.747 9.132 -11.727 1.00 97.62 132 ASN A C 1
ATOM 1094 O O . ASN A 1 132 ? -8.863 10.108 -10.987 1.00 97.62 132 ASN A O 1
ATOM 1098 N N . GLU A 1 133 ? -9.457 8.014 -11.574 1.00 94.94 133 GLU A N 1
ATOM 1099 C CA . GLU A 1 133 ? -10.414 7.796 -10.485 1.00 94.94 133 GLU A CA 1
ATOM 1100 C C . GLU A 1 133 ? -9.692 7.528 -9.150 1.00 94.94 133 GLU A C 1
ATOM 1102 O O . GLU A 1 133 ? -10.108 8.019 -8.097 1.00 94.94 133 GLU A O 1
ATOM 1107 N N . LEU A 1 134 ? -8.572 6.797 -9.192 1.00 95.94 134 LEU A N 1
ATOM 1108 C CA . LEU A 1 134 ? -7.864 6.314 -8.005 1.00 95.94 134 LEU A CA 1
ATOM 1109 C C . LEU A 1 134 ? -6.830 7.271 -7.418 1.00 95.94 134 LEU A C 1
ATOM 1111 O O . LEU A 1 134 ? -6.604 7.228 -6.212 1.00 95.94 134 LEU A O 1
ATOM 1115 N N . GLN A 1 135 ? -6.227 8.159 -8.211 1.00 95.50 135 GLN A N 1
ATOM 1116 C CA . GLN A 1 135 ? -5.140 9.031 -7.740 1.00 95.50 135 GLN A CA 1
ATOM 1117 C C . GLN A 1 135 ? -5.534 9.891 -6.530 1.00 95.50 135 GLN A C 1
ATOM 1119 O O . GLN A 1 135 ? -4.683 10.261 -5.731 1.00 95.50 135 GLN A O 1
ATOM 1124 N N . SER A 1 136 ? -6.829 10.189 -6.369 1.00 93.56 136 SER A N 1
ATOM 1125 C CA . SER A 1 136 ? -7.340 10.959 -5.230 1.00 93.56 136 SER A CA 1
ATOM 1126 C C . SER A 1 136 ? -7.331 10.201 -3.896 1.00 93.56 136 SER A C 1
ATOM 1128 O O . SER A 1 136 ? -7.563 10.821 -2.861 1.00 93.56 136 SER A O 1
ATOM 1130 N N . PHE A 1 137 ? -7.083 8.888 -3.923 1.00 94.81 137 PHE A N 1
ATOM 1131 C CA . PHE A 1 137 ? -6.914 8.033 -2.745 1.00 94.81 137 PHE A CA 1
ATOM 1132 C C . PHE A 1 137 ? -5.442 7.839 -2.358 1.00 94.81 137 PHE A C 1
ATOM 1134 O O . PHE A 1 137 ? -5.148 7.227 -1.335 1.00 94.81 137 PHE A O 1
ATOM 1141 N N . ILE A 1 138 ? -4.499 8.356 -3.152 1.00 94.12 138 ILE A N 1
ATOM 1142 C CA . ILE A 1 138 ? -3.088 8.375 -2.764 1.00 94.12 138 ILE A CA 1
ATOM 1143 C C . ILE A 1 138 ? -2.948 9.416 -1.652 1.00 94.12 138 ILE A C 1
ATOM 1145 O O . ILE A 1 138 ? -3.151 10.605 -1.898 1.00 94.12 138 ILE A O 1
ATOM 1149 N N . ASN A 1 139 ? -2.629 8.960 -0.434 1.00 84.88 139 ASN A N 1
ATOM 1150 C CA . ASN A 1 139 ? -2.454 9.809 0.753 1.00 84.88 139 ASN A CA 1
ATOM 1151 C C . ASN A 1 139 ? -3.712 10.623 1.148 1.00 84.88 139 ASN A C 1
ATOM 1153 O O . ASN A 1 139 ? -3.640 11.674 1.780 1.00 84.88 139 ASN A O 1
ATOM 1157 N N . ALA A 1 140 ? -4.905 10.182 0.759 1.00 83.12 140 ALA A N 1
ATOM 1158 C CA . ALA A 1 140 ? -6.131 10.879 1.130 1.00 83.12 140 ALA A CA 1
ATOM 1159 C C . ALA A 1 140 ? -7.340 9.951 1.069 1.00 83.12 140 ALA A C 1
ATOM 1161 O O . ALA A 1 140 ? -7.305 8.891 0.454 1.00 83.12 140 ALA A O 1
ATOM 1162 N N . ARG A 1 141 ? -8.452 10.392 1.671 1.00 86.44 141 ARG A N 1
ATOM 1163 C CA . ARG A 1 141 ? -9.796 9.791 1.528 1.00 86.44 141 ARG A CA 1
ATOM 1164 C C . ARG A 1 141 ? -9.943 8.346 2.022 1.00 86.44 141 ARG A C 1
ATOM 1166 O O . ARG A 1 141 ? -11.038 7.797 1.916 1.00 86.44 141 ARG A O 1
ATOM 1173 N N . ILE A 1 142 ? -8.895 7.760 2.594 1.00 90.75 142 ILE A N 1
ATOM 1174 C CA . ILE A 1 142 ? -8.940 6.475 3.287 1.00 90.75 142 ILE A CA 1
ATOM 1175 C C . ILE A 1 142 ? -9.125 6.751 4.787 1.00 90.75 142 ILE A C 1
ATOM 1177 O O . ILE A 1 142 ? -8.410 7.591 5.335 1.00 90.75 142 ILE A O 1
ATOM 1181 N N . PRO A 1 143 ? -10.088 6.094 5.459 1.00 86.31 143 PRO A N 1
ATOM 1182 C CA . PRO A 1 143 ? -10.397 6.322 6.867 1.00 86.31 143 PRO A CA 1
ATOM 1183 C C . PRO A 1 143 ? -9.358 5.676 7.796 1.00 86.31 143 PRO A C 1
ATOM 1185 O O . PRO A 1 143 ? -9.638 4.707 8.495 1.00 86.31 143 PRO A O 1
ATOM 1188 N N . THR A 1 144 ? -8.129 6.186 7.785 1.00 91.94 144 THR A N 1
ATOM 1189 C CA . THR A 1 144 ? -7.000 5.598 8.517 1.00 91.94 144 THR A CA 1
ATOM 1190 C C . THR A 1 144 ? -7.003 5.922 10.007 1.00 91.94 144 THR A C 1
ATOM 1192 O O . THR A 1 144 ? -6.449 5.162 10.798 1.00 91.94 144 THR A O 1
ATOM 1195 N N . ASN A 1 145 ? -7.670 7.002 10.421 1.00 90.44 145 ASN A N 1
ATOM 1196 C CA . ASN A 1 145 ? -7.829 7.363 11.829 1.00 90.44 145 ASN A CA 1
ATOM 1197 C C . ASN A 1 145 ? -9.073 6.704 12.466 1.00 90.44 145 ASN A C 1
ATOM 1199 O O . ASN A 1 145 ? -9.904 7.380 13.071 1.00 90.44 145 ASN A O 1
ATOM 1203 N N . ASP A 1 146 ? -9.221 5.388 12.304 1.00 92.19 146 ASP A N 1
ATOM 1204 C CA . ASP A 1 146 ? -10.324 4.591 12.850 1.00 92.19 146 ASP A CA 1
ATOM 1205 C C . ASP A 1 146 ? -9.804 3.256 13.414 1.00 92.19 146 ASP A C 1
ATOM 1207 O O . ASP A 1 146 ? -8.856 2.684 12.881 1.00 92.19 146 ASP A O 1
ATOM 1211 N N . GLU A 1 147 ? -10.403 2.744 14.493 1.00 92.75 147 GLU A N 1
ATOM 1212 C CA . GLU A 1 147 ? -10.029 1.433 15.056 1.00 92.75 147 GLU A CA 1
ATOM 1213 C C . GLU A 1 147 ? -10.440 0.258 14.150 1.00 92.75 147 GLU A C 1
ATOM 1215 O O . GLU A 1 147 ? -9.939 -0.849 14.296 1.00 92.75 147 GLU A O 1
ATOM 1220 N N . LEU A 1 148 ? -11.319 0.487 13.174 1.00 93.81 148 LEU A N 1
ATOM 1221 C CA . LEU A 1 148 ? -11.719 -0.521 12.196 1.00 93.81 148 LEU A CA 1
ATOM 1222 C C . LEU A 1 148 ? -10.836 -0.536 10.943 1.00 93.81 148 LEU A C 1
ATOM 1224 O O . LEU A 1 148 ? -11.097 -1.339 10.052 1.00 93.81 148 LEU A O 1
ATOM 1228 N N . VAL A 1 149 ? -9.812 0.325 10.837 1.00 94.88 149 VAL A N 1
ATOM 1229 C CA . VAL A 1 149 ? -9.004 0.474 9.609 1.00 94.88 149 VAL A CA 1
ATOM 1230 C C . VAL A 1 149 ? -8.439 -0.855 9.105 1.00 94.88 149 VAL A C 1
ATOM 1232 O O . VAL A 1 149 ? -8.504 -1.124 7.907 1.00 94.88 149 VAL A O 1
ATOM 1235 N N . TYR A 1 150 ? -7.940 -1.705 10.007 1.00 95.06 150 TYR A N 1
ATOM 1236 C CA . TYR A 1 150 ? -7.377 -3.004 9.648 1.00 95.06 150 TYR A CA 1
ATOM 1237 C C . TYR A 1 150 ? -8.449 -3.969 9.125 1.00 95.06 150 TYR A C 1
ATOM 1239 O O . TYR A 1 150 ? -8.259 -4.589 8.085 1.00 95.06 150 TYR A O 1
ATOM 1247 N N . HIS A 1 151 ? -9.609 -4.034 9.778 1.00 94.31 151 HIS A N 1
ATOM 1248 C CA . HIS A 1 151 ? -10.728 -4.884 9.352 1.00 94.31 151 HIS A CA 1
ATOM 1249 C C . HIS A 1 151 ? -11.324 -4.434 8.018 1.00 94.31 151 HIS A C 1
ATOM 1251 O O . HIS A 1 151 ? -11.538 -5.241 7.122 1.00 94.31 151 HIS A O 1
ATOM 1257 N N . ILE A 1 152 ? -11.500 -3.124 7.835 1.00 95.00 152 ILE A N 1
ATOM 1258 C CA . ILE A 1 152 ? -11.931 -2.543 6.557 1.00 95.00 152 ILE A CA 1
ATOM 1259 C C . ILE A 1 152 ? -10.950 -2.911 5.437 1.00 95.00 152 ILE A C 1
ATOM 1261 O O . ILE A 1 152 ? -11.367 -3.265 4.334 1.00 95.00 152 ILE A O 1
ATOM 1265 N N . TYR A 1 153 ? -9.650 -2.825 5.721 1.00 95.50 153 TYR A N 1
ATOM 1266 C CA . TYR A 1 153 ? -8.602 -3.254 4.806 1.00 95.50 153 TYR A CA 1
ATOM 1267 C C . TYR A 1 153 ? -8.737 -4.740 4.444 1.00 95.50 153 TYR A C 1
ATOM 1269 O O . TYR A 1 153 ? -8.761 -5.066 3.255 1.00 95.50 153 TYR A O 1
ATOM 1277 N N . GLN A 1 154 ? -8.874 -5.625 5.437 1.00 94.94 154 GLN A N 1
ATOM 1278 C CA . GLN A 1 154 ? -8.998 -7.068 5.214 1.00 94.94 154 GLN A CA 1
ATOM 1279 C C . GLN A 1 154 ? -10.224 -7.406 4.350 1.00 94.94 154 GLN A C 1
ATOM 1281 O O . GLN A 1 154 ? -10.097 -8.127 3.358 1.00 94.94 154 GLN A O 1
ATOM 1286 N N . ASP A 1 155 ? -11.388 -6.836 4.670 1.00 94.75 155 ASP A N 1
ATOM 1287 C CA . ASP A 1 155 ? -12.629 -7.025 3.911 1.00 94.75 155 ASP A CA 1
ATOM 1288 C C . ASP A 1 155 ? -12.476 -6.564 2.457 1.00 94.75 155 ASP A C 1
ATOM 1290 O O . ASP A 1 155 ? -12.856 -7.270 1.516 1.00 94.75 155 ASP A O 1
ATOM 1294 N N . MET A 1 156 ? -11.874 -5.387 2.263 1.00 95.69 156 MET A N 1
ATOM 1295 C CA . MET A 1 156 ? -11.679 -4.801 0.943 1.00 95.69 156 MET A CA 1
ATOM 1296 C C . MET A 1 156 ? -10.697 -5.611 0.088 1.00 95.69 156 MET A C 1
ATOM 1298 O O . MET A 1 156 ? -10.958 -5.807 -1.101 1.00 95.69 156 MET A O 1
ATOM 1302 N N . VAL A 1 157 ? -9.595 -6.101 0.666 1.00 95.75 157 VAL A N 1
ATOM 1303 C CA . VAL A 1 157 ? -8.636 -6.977 -0.028 1.00 95.75 157 VAL A CA 1
ATOM 1304 C C . VAL A 1 157 ? -9.288 -8.303 -0.411 1.00 95.75 157 VAL A C 1
ATOM 1306 O O . VAL A 1 157 ? -9.167 -8.733 -1.559 1.00 95.75 157 VAL A O 1
ATOM 1309 N N . ASN A 1 158 ? -10.025 -8.934 0.506 1.00 95.44 158 ASN A N 1
ATOM 1310 C CA . ASN A 1 158 ? -10.724 -10.186 0.219 1.00 95.44 158 ASN A CA 1
ATOM 1311 C C . ASN A 1 158 ? -11.756 -10.009 -0.912 1.00 95.44 158 ASN A C 1
ATOM 1313 O O . ASN A 1 158 ? -11.801 -10.808 -1.851 1.00 95.44 158 ASN A O 1
ATOM 1317 N N . GLU A 1 159 ? -12.546 -8.933 -0.886 1.00 96.19 159 GLU A N 1
ATOM 1318 C CA . GLU A 1 159 ? -13.488 -8.624 -1.966 1.00 96.19 159 GLU A CA 1
ATOM 1319 C C . GLU A 1 159 ? -12.767 -8.350 -3.292 1.00 96.19 159 GLU A C 1
ATOM 1321 O O . GLU A 1 159 ? -13.197 -8.835 -4.340 1.00 96.19 159 GLU A O 1
ATOM 1326 N N . PHE A 1 160 ? -11.648 -7.622 -3.256 1.00 97.31 160 PHE A N 1
ATOM 1327 C CA . PHE A 1 160 ? -10.812 -7.360 -4.423 1.00 97.31 160 PHE A CA 1
ATOM 1328 C C . PHE A 1 160 ? -10.278 -8.658 -5.046 1.00 97.31 160 PHE A C 1
ATOM 1330 O O . PHE A 1 160 ? -10.414 -8.855 -6.257 1.00 97.31 160 PHE A O 1
ATOM 1337 N N . TYR A 1 161 ? -9.740 -9.580 -4.247 1.00 96.12 161 TYR A N 1
ATOM 1338 C CA . TYR A 1 161 ? -9.199 -10.849 -4.740 1.00 96.12 161 TYR A CA 1
ATOM 1339 C C . TYR A 1 161 ? -10.255 -11.797 -5.311 1.00 96.12 161 TYR A C 1
ATOM 1341 O O . TYR A 1 161 ? -9.956 -12.538 -6.246 1.00 96.12 161 TYR A O 1
ATOM 1349 N N . ARG A 1 162 ? -11.508 -11.719 -4.851 1.00 95.31 162 ARG A N 1
ATOM 1350 C CA . ARG A 1 162 ? -12.628 -12.496 -5.418 1.00 95.31 162 ARG A CA 1
ATOM 1351 C C . ARG A 1 162 ? -13.110 -11.971 -6.775 1.00 95.31 162 ARG A C 1
ATOM 1353 O O . ARG A 1 162 ? -13.863 -12.653 -7.473 1.00 95.31 162 ARG A O 1
ATOM 1360 N N . MET A 1 163 ? -12.689 -10.775 -7.190 1.00 95.69 163 MET A N 1
ATOM 1361 C CA . MET A 1 163 ? -12.989 -10.257 -8.524 1.00 95.69 163 MET A CA 1
ATOM 1362 C C . MET A 1 163 ? -12.040 -10.834 -9.579 1.00 95.69 163 MET A C 1
ATOM 1364 O O . MET A 1 163 ? -10.843 -11.007 -9.354 1.00 95.69 163 MET A O 1
ATOM 1368 N N . LYS A 1 164 ? -12.560 -11.034 -10.795 1.00 95.62 164 LYS A N 1
ATOM 1369 C CA . LYS A 1 164 ? -11.757 -11.473 -11.944 1.00 95.62 164 LYS A CA 1
ATOM 1370 C C . LYS A 1 164 ? -10.596 -10.495 -12.221 1.00 95.62 164 LYS A C 1
ATOM 1372 O O . LYS A 1 164 ? -10.874 -9.308 -12.416 1.00 95.62 164 LYS A O 1
ATOM 1377 N N . PRO A 1 165 ? -9.339 -10.971 -12.325 1.00 95.38 165 PRO A N 1
ATOM 1378 C CA . PRO A 1 165 ? -8.191 -10.128 -12.645 1.00 95.38 165 PRO A CA 1
ATOM 1379 C C . PRO A 1 165 ? -8.317 -9.320 -13.941 1.00 95.38 165 PRO A C 1
ATOM 1381 O O . PRO A 1 165 ? -8.980 -9.734 -14.896 1.00 95.38 165 PRO A O 1
ATOM 1384 N N . GLY A 1 166 ? -7.642 -8.169 -13.976 1.00 95.50 166 GLY A N 1
ATOM 1385 C CA . GLY A 1 166 ? -7.588 -7.251 -15.112 1.00 95.50 166 GLY A CA 1
ATOM 1386 C C . GLY A 1 166 ? -8.102 -5.839 -14.814 1.00 95.50 166 GLY A C 1
ATOM 1387 O O . GLY A 1 166 ? -8.491 -5.498 -13.694 1.00 95.50 166 GLY A O 1
ATOM 1388 N N . LYS A 1 167 ? -8.158 -5.012 -15.867 1.00 96.56 167 LYS A N 1
ATOM 1389 C CA . LYS A 1 167 ? -8.477 -3.574 -15.779 1.00 96.56 167 LYS A CA 1
ATOM 1390 C C . LYS A 1 167 ? -9.812 -3.271 -15.104 1.00 96.56 167 LYS A C 1
ATOM 1392 O O . LYS A 1 167 ? -9.923 -2.295 -14.373 1.00 96.56 167 LYS A O 1
ATOM 1397 N N . GLN A 1 168 ? -10.823 -4.112 -15.321 1.00 96.31 168 GLN A N 1
ATOM 1398 C CA . GLN A 1 168 ? -12.140 -3.924 -14.707 1.00 96.31 168 GLN A CA 1
ATOM 1399 C C . GLN A 1 168 ? -12.089 -4.041 -13.181 1.00 96.31 168 GLN A C 1
ATOM 1401 O O . GLN A 1 168 ? -12.745 -3.266 -12.492 1.00 96.31 168 GLN A O 1
ATOM 1406 N N . ARG A 1 169 ? -11.290 -4.969 -12.643 1.00 97.12 169 ARG A N 1
ATOM 1407 C CA . ARG A 1 169 ? -11.086 -5.081 -11.197 1.00 97.12 169 ARG A CA 1
ATOM 1408 C C . ARG A 1 169 ? -10.331 -3.869 -10.654 1.00 97.12 169 ARG A C 1
ATOM 1410 O O . ARG A 1 169 ? -10.766 -3.305 -9.659 1.00 97.12 169 ARG A O 1
ATOM 1417 N N . PHE A 1 170 ? -9.271 -3.428 -11.334 1.00 98.06 170 PHE A N 1
ATOM 1418 C CA . PHE A 1 170 ? -8.533 -2.216 -10.958 1.00 98.06 170 PHE A CA 1
ATOM 1419 C C . PHE A 1 170 ? -9.445 -0.980 -10.876 1.00 98.06 170 PHE A C 1
ATOM 1421 O O . PHE A 1 170 ? -9.487 -0.309 -9.852 1.00 98.06 170 PHE A O 1
ATOM 1428 N N . ARG A 1 171 ? -10.275 -0.733 -11.896 1.00 97.12 171 ARG A N 1
ATOM 1429 C CA . ARG A 1 171 ? -11.240 0.386 -11.906 1.00 97.12 171 ARG A CA 1
ATOM 1430 C C . ARG A 1 171 ? -12.281 0.297 -10.784 1.00 97.12 171 ARG A C 1
ATOM 1432 O O . ARG A 1 171 ? -12.745 1.311 -10.280 1.00 97.12 171 ARG A O 1
ATOM 1439 N N . LYS A 1 172 ? -12.638 -0.914 -10.344 1.00 97.12 172 LYS A N 1
ATOM 1440 C CA . LYS A 1 172 ? -13.582 -1.113 -9.233 1.00 97.12 172 LYS A CA 1
ATOM 1441 C C . LYS A 1 172 ? -13.010 -0.773 -7.857 1.00 97.12 172 LYS A C 1
ATOM 1443 O O . LYS A 1 172 ? -13.800 -0.648 -6.926 1.00 97.12 172 LYS A O 1
ATOM 1448 N N . ILE A 1 173 ? -11.698 -0.579 -7.713 1.00 97.25 173 ILE A N 1
ATOM 1449 C CA . ILE A 1 173 ? -11.089 -0.209 -6.427 1.00 97.25 173 ILE A CA 1
ATOM 1450 C C . ILE A 1 173 ? -11.696 1.098 -5.889 1.00 97.25 173 ILE A C 1
ATOM 1452 O O . ILE A 1 173 ? -11.977 1.189 -4.697 1.00 97.25 173 ILE A O 1
ATOM 1456 N N . ALA A 1 174 ? -11.991 2.079 -6.751 1.00 95.62 174 ALA A N 1
ATOM 1457 C CA . ALA A 1 174 ? -12.620 3.329 -6.320 1.00 95.62 174 ALA A CA 1
ATOM 1458 C C . ALA A 1 174 ? -14.007 3.071 -5.707 1.00 95.62 174 ALA A C 1
ATOM 1460 O O . ALA A 1 174 ? -14.336 3.600 -4.647 1.00 95.62 174 ALA A O 1
ATOM 1461 N N . ASN A 1 175 ? -14.797 2.185 -6.324 1.00 95.62 175 ASN A N 1
ATOM 1462 C CA . ASN A 1 175 ? -16.103 1.776 -5.801 1.00 95.62 175 ASN A CA 1
ATOM 1463 C C . ASN A 1 175 ? -15.987 1.056 -4.456 1.00 95.62 175 ASN A C 1
ATOM 1465 O O . ASN A 1 175 ? -16.837 1.263 -3.592 1.00 95.62 175 ASN A O 1
ATOM 1469 N N . LEU A 1 176 ? -14.940 0.246 -4.263 1.00 96.38 176 LEU A N 1
ATOM 1470 C CA . LEU A 1 176 ? -14.654 -0.361 -2.965 1.00 96.38 176 LEU A CA 1
ATOM 1471 C C . LEU A 1 176 ? -14.390 0.729 -1.922 1.00 96.38 176 LEU A C 1
ATOM 1473 O O . LEU A 1 176 ? -15.103 0.785 -0.926 1.00 96.38 176 LEU A O 1
ATOM 1477 N N . PHE A 1 177 ? -13.492 1.683 -2.176 1.00 95.31 177 PHE A N 1
ATOM 1478 C CA . PHE A 1 177 ? -13.284 2.788 -1.232 1.00 95.31 177 PHE A CA 1
ATOM 1479 C C . PHE A 1 177 ? -14.565 3.578 -0.938 1.00 95.31 177 PHE A C 1
ATOM 1481 O O . PHE A 1 177 ? -14.812 3.941 0.210 1.00 95.31 177 PHE A O 1
ATOM 1488 N N . TYR A 1 178 ? -15.432 3.795 -1.932 1.00 93.94 178 TYR A N 1
ATOM 1489 C CA . TYR A 1 178 ? -16.738 4.410 -1.691 1.00 93.94 178 TYR A CA 1
ATOM 1490 C C . TYR A 1 178 ? -17.675 3.539 -0.849 1.00 93.94 178 TYR A C 1
ATOM 1492 O O . TYR A 1 178 ? -18.432 4.096 -0.055 1.00 93.94 178 TYR A O 1
ATOM 1500 N N . LYS A 1 179 ? -17.655 2.211 -0.997 1.00 94.31 179 LYS A N 1
ATOM 1501 C CA . LYS A 1 179 ? -18.436 1.270 -0.176 1.00 94.31 179 LYS A CA 1
ATOM 1502 C C . LYS A 1 179 ? -17.985 1.302 1.288 1.00 94.31 179 LYS A C 1
ATOM 1504 O O . LYS A 1 179 ? -18.830 1.398 2.175 1.00 94.31 179 LYS A O 1
ATOM 1509 N N . TYR A 1 180 ? -16.673 1.282 1.521 1.00 92.69 180 TYR A N 1
ATOM 1510 C CA . TYR A 1 180 ? -16.052 1.242 2.851 1.00 92.69 180 TYR A CA 1
ATOM 1511 C C . TYR A 1 180 ? -15.782 2.631 3.466 1.00 92.69 180 TYR A C 1
ATOM 1513 O O . TYR A 1 180 ? -15.151 2.736 4.518 1.00 92.69 180 TYR A O 1
ATOM 1521 N N . ARG A 1 181 ? -16.246 3.716 2.831 1.00 90.81 181 ARG A N 1
ATOM 1522 C CA . ARG A 1 181 ? -16.031 5.091 3.311 1.00 90.81 181 ARG A CA 1
ATOM 1523 C C . ARG A 1 181 ? -16.601 5.309 4.716 1.00 90.81 181 ARG A C 1
ATOM 1525 O O . ARG A 1 181 ? -17.612 4.707 5.086 1.00 90.81 181 ARG A O 1
ATOM 1532 N N . TRP A 1 182 ? -16.025 6.265 5.446 1.00 86.56 182 TRP A N 1
ATOM 1533 C CA . TRP A 1 182 ? -16.558 6.699 6.740 1.00 86.56 182 TRP A CA 1
ATOM 1534 C C . TRP A 1 182 ? -18.050 7.024 6.675 1.00 86.56 182 TRP A C 1
ATOM 1536 O O . TRP A 1 182 ? -18.520 7.678 5.741 1.00 86.56 182 TRP A O 1
ATOM 1546 N N . TYR A 1 183 ? -18.777 6.568 7.696 1.00 86.94 183 TYR A N 1
ATOM 1547 C CA . TYR A 1 183 ? -20.227 6.730 7.838 1.00 86.94 183 TYR A CA 1
ATOM 1548 C C . TYR A 1 183 ? -21.063 6.125 6.697 1.00 86.94 183 TYR A C 1
ATOM 1550 O O . TYR A 1 183 ? -22.274 6.340 6.646 1.00 86.94 183 TYR A O 1
ATOM 1558 N N . GLY A 1 184 ? -20.446 5.357 5.791 1.00 90.25 184 GLY A N 1
ATOM 1559 C CA . GLY A 1 184 ? -21.152 4.547 4.808 1.00 90.25 184 GLY A CA 1
ATOM 1560 C C . GLY A 1 184 ? -21.937 3.414 5.468 1.00 90.25 184 GLY A C 1
ATOM 1561 O O . GLY A 1 184 ? -21.669 3.027 6.604 1.00 90.25 184 GLY A O 1
ATOM 1562 N N . GLU A 1 185 ? -22.905 2.863 4.739 1.00 93.44 185 GLU A N 1
ATOM 1563 C CA . GLU A 1 185 ? -23.771 1.786 5.233 1.00 93.44 185 GLU A CA 1
ATOM 1564 C C . GLU A 1 185 ? -22.961 0.569 5.706 1.00 93.44 185 GLU A C 1
ATOM 1566 O O . GLU A 1 185 ? -23.162 0.094 6.822 1.00 93.44 185 GLU A O 1
ATOM 1571 N N . TYR A 1 186 ? -21.973 0.139 4.911 1.00 92.12 186 TYR A N 1
ATOM 1572 C CA . TYR A 1 186 ? -21.098 -0.975 5.277 1.00 92.12 186 TYR A CA 1
ATOM 1573 C C . TYR A 1 186 ? -20.261 -0.667 6.523 1.00 92.12 186 TYR A C 1
ATOM 1575 O O . TYR A 1 186 ? -20.242 -1.459 7.460 1.00 92.12 186 TYR A O 1
ATOM 1583 N N . TYR A 1 187 ? -19.615 0.505 6.568 1.00 93.38 187 TYR A N 1
ATOM 1584 C CA . TYR A 1 187 ? -18.844 0.947 7.735 1.00 93.38 187 TYR A CA 1
ATOM 1585 C C . TYR A 1 187 ? -19.697 0.936 9.011 1.00 93.38 187 TYR A C 1
ATOM 1587 O O . TYR A 1 187 ? -19.266 0.418 10.038 1.00 93.38 187 TYR A O 1
ATOM 1595 N N . ASN A 1 188 ? -20.923 1.464 8.948 1.00 94.25 188 ASN A N 1
ATOM 1596 C CA . ASN A 1 188 ? -21.824 1.488 10.099 1.00 94.25 188 ASN A CA 1
ATOM 1597 C C . ASN A 1 188 ? -22.216 0.068 10.525 1.00 94.25 188 ASN A C 1
ATOM 1599 O O . ASN A 1 188 ? -22.198 -0.229 11.716 1.00 94.25 188 ASN A O 1
ATOM 1603 N N . SER A 1 189 ? -22.503 -0.823 9.571 1.00 94.44 189 SER A N 1
ATOM 1604 C CA . SER A 1 189 ? -22.789 -2.231 9.864 1.00 94.44 189 SER A CA 1
ATOM 1605 C C . SER A 1 189 ? -21.611 -2.923 10.554 1.00 94.44 189 SER A C 1
ATOM 1607 O O . SER A 1 189 ? -21.804 -3.602 11.560 1.00 94.44 189 SER A O 1
ATOM 1609 N N . LEU A 1 190 ? -20.389 -2.730 10.047 1.00 92.88 190 LEU A N 1
ATOM 1610 C CA . LEU A 1 190 ? -19.175 -3.303 10.631 1.00 92.88 190 LEU A CA 1
ATOM 1611 C C . LEU A 1 190 ? -18.931 -2.759 12.046 1.00 92.88 190 LEU A C 1
ATOM 1613 O O . LEU A 1 190 ? -18.606 -3.505 12.967 1.00 92.88 190 LEU A O 1
ATOM 1617 N N . LYS A 1 191 ? -19.161 -1.459 12.244 1.00 93.50 191 LYS A N 1
ATOM 1618 C CA . LYS A 1 191 ? -19.039 -0.803 13.546 1.00 93.50 191 LYS A CA 1
ATOM 1619 C C . LYS A 1 191 ? -20.030 -1.340 14.570 1.00 93.50 191 LYS A C 1
ATOM 1621 O O . LYS A 1 191 ? -19.636 -1.604 15.702 1.00 93.50 191 LYS A O 1
ATOM 1626 N N . GLU A 1 192 ? -21.297 -1.510 14.200 1.00 94.69 192 GLU A N 1
ATOM 1627 C CA . GLU A 1 192 ? -22.296 -2.108 15.094 1.00 94.69 192 GLU A CA 1
ATOM 1628 C C . GLU A 1 192 ? -21.984 -3.579 15.390 1.00 94.69 192 GLU A C 1
ATOM 1630 O O . GLU A 1 192 ? -22.112 -4.013 16.537 1.00 94.69 192 GLU A O 1
ATOM 1635 N N . HIS A 1 193 ? -21.486 -4.327 14.400 1.00 93.56 193 HIS A N 1
ATOM 1636 C CA . HIS A 1 193 ? -21.021 -5.694 14.607 1.00 93.56 193 HIS A CA 1
ATOM 1637 C C . HIS A 1 193 ? -19.910 -5.756 15.665 1.00 93.56 193 HIS A C 1
ATOM 1639 O O . HIS A 1 193 ? -20.075 -6.433 16.681 1.00 93.56 193 HIS A O 1
ATOM 1645 N N . PHE A 1 194 ? -18.827 -4.990 15.508 1.00 93.50 194 PHE A N 1
ATOM 1646 C CA . PHE A 1 194 ? -17.731 -5.000 16.479 1.00 93.50 194 PHE A CA 1
ATOM 1647 C C . PHE A 1 194 ? -18.131 -4.458 17.850 1.00 93.50 194 PHE A C 1
ATOM 1649 O O . PHE A 1 194 ? -17.740 -5.040 18.858 1.00 93.50 194 PHE A O 1
ATOM 1656 N N . LYS A 1 195 ? -18.981 -3.426 17.921 1.00 93.06 195 LYS A N 1
ATOM 1657 C CA . LYS A 1 195 ? -19.554 -2.969 19.197 1.00 93.06 195 LYS A CA 1
ATOM 1658 C C . LYS A 1 195 ? -20.282 -4.089 19.934 1.00 93.06 195 LYS A C 1
ATOM 1660 O O . LYS A 1 195 ? -20.187 -4.157 21.156 1.00 93.06 195 LYS A O 1
ATOM 1665 N N . SER A 1 196 ? -21.008 -4.948 19.215 1.00 93.06 196 SER A N 1
ATOM 1666 C CA . SER A 1 196 ? -21.707 -6.082 19.826 1.00 93.06 196 SER A CA 1
ATOM 1667 C C . SER A 1 196 ? -20.744 -7.138 20.380 1.00 93.06 196 SER A C 1
ATOM 1669 O O . SER A 1 196 ? -21.028 -7.711 21.428 1.00 93.06 196 SER A O 1
ATOM 1671 N N . LEU A 1 197 ? -19.592 -7.338 19.729 1.00 91.81 197 LEU A N 1
ATOM 1672 C CA . LEU A 1 197 ? -18.557 -8.290 20.145 1.00 91.81 197 LEU A CA 1
ATOM 1673 C C . LEU A 1 197 ? -17.706 -7.782 21.315 1.00 91.81 197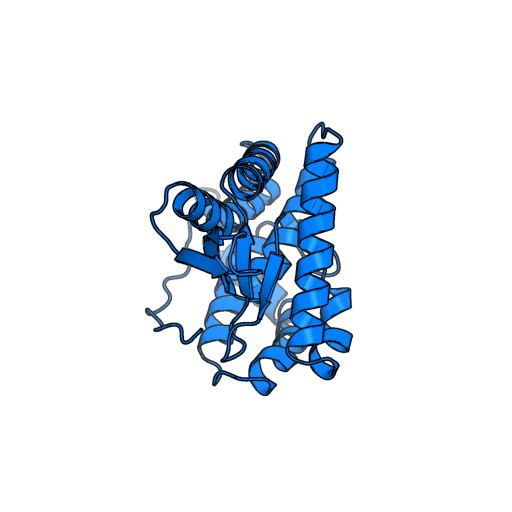 LEU A C 1
ATOM 1675 O O . LEU A 1 197 ? -17.277 -8.569 22.151 1.00 91.81 197 LEU A O 1
ATOM 1679 N N . THR A 1 198 ? -17.460 -6.473 21.385 1.00 92.00 198 THR A N 1
ATOM 1680 C CA . THR A 1 198 ? -16.576 -5.862 22.391 1.00 92.00 198 THR A CA 1
ATOM 1681 C C . THR A 1 198 ? -17.337 -5.224 23.557 1.00 92.00 198 THR A C 1
ATOM 1683 O O . THR A 1 198 ? -16.758 -4.454 24.326 1.00 92.00 198 THR A O 1
ATOM 1686 N N . ASN A 1 199 ? -18.646 -5.473 23.683 1.00 90.19 199 ASN A N 1
ATOM 1687 C CA . ASN A 1 199 ? -19.495 -4.814 24.684 1.00 90.19 199 ASN A CA 1
ATOM 1688 C C . ASN A 1 199 ? -19.135 -5.176 26.137 1.00 90.19 199 ASN A C 1
ATOM 1690 O O . ASN A 1 199 ? -19.451 -4.419 27.052 1.00 90.19 199 ASN A O 1
ATOM 1694 N N . ASP A 1 200 ? -18.458 -6.305 26.344 1.00 87.00 200 ASP A N 1
ATOM 1695 C CA . ASP A 1 200 ? -18.062 -6.809 27.656 1.00 87.00 200 ASP A CA 1
ATOM 1696 C C . ASP A 1 200 ? -16.803 -6.123 28.214 1.00 87.00 200 ASP A C 1
ATOM 1698 O O . ASP A 1 200 ? -16.452 -6.326 29.379 1.00 87.00 200 ASP A O 1
ATOM 1702 N N . GLY A 1 201 ? -16.124 -5.316 27.388 1.00 83.12 201 GLY A N 1
ATOM 1703 C CA . GLY A 1 201 ? -14.901 -4.592 27.724 1.00 83.12 201 GLY A CA 1
ATOM 1704 C C . GLY A 1 201 ? -13.661 -5.471 27.913 1.00 83.12 201 GLY A C 1
ATOM 1705 O O . GLY A 1 201 ? -12.606 -4.944 28.268 1.00 83.12 201 GLY A O 1
ATOM 1706 N N 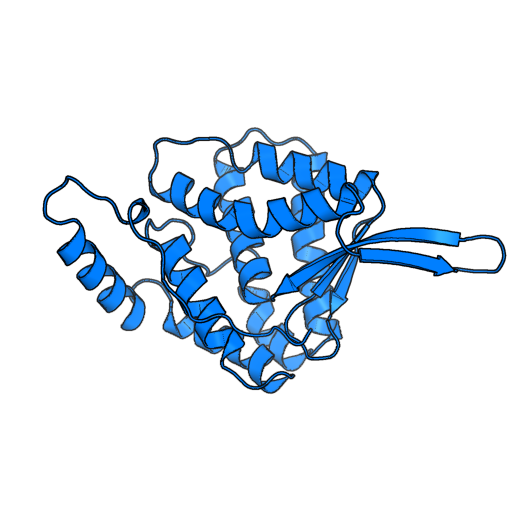. LYS A 1 202 ? -13.759 -6.788 27.691 1.00 86.38 202 LYS A N 1
ATOM 1707 C CA . LYS A 1 202 ? -12.638 -7.734 27.824 1.00 86.38 202 LYS A CA 1
ATOM 1708 C C . LYS A 1 202 ? -11.852 -7.877 26.531 1.00 86.38 202 LYS A C 1
ATOM 1710 O O . LYS A 1 202 ? -10.662 -8.176 26.574 1.00 86.38 202 LYS A O 1
ATOM 1715 N N . THR A 1 203 ? -12.522 -7.678 25.402 1.00 89.00 203 THR A N 1
ATOM 1716 C CA . THR A 1 203 ? -11.929 -7.749 24.066 1.00 89.00 203 THR A CA 1
ATOM 1717 C C . THR A 1 203 ? -11.980 -6.389 23.382 1.00 89.00 203 THR A C 1
ATOM 1719 O O . THR A 1 203 ? -12.811 -5.533 23.694 1.00 89.00 203 THR A O 1
ATOM 1722 N N . THR A 1 204 ? -11.061 -6.169 22.448 1.00 88.81 204 THR A N 1
ATOM 1723 C CA . THR A 1 204 ? -11.092 -5.026 21.529 1.00 88.81 204 THR A CA 1
ATOM 1724 C C . THR A 1 204 ? -11.247 -5.539 20.106 1.00 88.81 204 THR A C 1
ATOM 1726 O O . THR A 1 204 ? -11.142 -6.735 19.852 1.00 88.81 204 THR A O 1
ATOM 1729 N N . VAL A 1 205 ? -11.449 -4.635 19.148 1.00 89.88 205 VAL A N 1
ATOM 1730 C CA . VAL A 1 205 ? -11.423 -4.980 17.716 1.00 89.88 205 VAL A CA 1
ATOM 1731 C C . VAL A 1 205 ? -10.121 -5.684 17.313 1.00 89.88 205 VAL A C 1
ATOM 1733 O O . VAL A 1 205 ? -10.130 -6.548 16.443 1.00 89.88 205 VAL A O 1
ATOM 1736 N N . SER A 1 206 ? -9.022 -5.382 18.010 1.00 88.31 206 SER A N 1
ATOM 1737 C CA . SER A 1 206 ? -7.704 -6.002 17.844 1.00 88.31 206 SER A CA 1
ATOM 1738 C C . SER A 1 206 ? -7.654 -7.478 18.241 1.00 88.31 206 SER A C 1
ATOM 1740 O O . SER A 1 206 ? -6.746 -8.190 17.834 1.00 88.31 206 SER A O 1
ATOM 1742 N N . SER A 1 207 ? -8.609 -7.941 19.053 1.00 89.31 207 SER A N 1
ATOM 1743 C CA . SER A 1 207 ? -8.712 -9.339 19.492 1.00 89.31 207 SER A CA 1
ATOM 1744 C C . SER A 1 207 ? -9.260 -10.272 18.410 1.00 89.31 207 SER A C 1
ATOM 1746 O O . SER A 1 207 ? -9.327 -11.478 18.631 1.00 89.31 207 SER A O 1
ATOM 1748 N N . TYR A 1 208 ? -9.678 -9.717 17.274 1.00 89.38 208 TYR A N 1
ATOM 1749 C CA . TYR A 1 208 ? -10.276 -10.448 16.173 1.00 89.38 208 TYR A CA 1
ATOM 1750 C C . TYR A 1 208 ? -9.414 -10.284 14.920 1.00 89.38 208 TYR A C 1
ATOM 1752 O O . TYR A 1 208 ? -8.855 -9.213 14.653 1.00 89.38 208 TYR A O 1
ATOM 1760 N N . ASP A 1 209 ? -9.355 -11.354 14.141 1.00 82.62 209 ASP A N 1
ATOM 1761 C CA . ASP A 1 209 ? -8.842 -11.382 12.779 1.00 82.62 209 ASP A CA 1
ATOM 1762 C C . ASP A 1 209 ? -9.930 -11.971 11.885 1.00 82.62 209 ASP A C 1
ATOM 1764 O O . ASP A 1 209 ? -10.696 -12.842 12.308 1.00 82.62 209 ASP A O 1
ATOM 1768 N N . SER A 1 210 ? -10.003 -11.488 10.650 1.00 80.44 210 SER A N 1
ATOM 1769 C CA . SER A 1 210 ? -10.908 -12.064 9.664 1.00 80.44 210 SER A CA 1
ATOM 1770 C C . SER A 1 210 ? -10.363 -13.405 9.169 1.00 80.44 210 SER A C 1
ATOM 1772 O O . SER A 1 210 ? -9.250 -13.468 8.646 1.00 80.44 210 SER A O 1
ATOM 1774 N N . ASP A 1 211 ? -11.152 -14.470 9.310 1.00 81.00 211 ASP A N 1
ATOM 1775 C CA . ASP A 1 211 ? -10.822 -15.796 8.779 1.00 81.00 211 ASP A CA 1
ATOM 1776 C C . ASP A 1 211 ? -11.305 -15.901 7.327 1.00 81.00 211 ASP A C 1
ATOM 1778 O O . ASP A 1 211 ? -12.448 -16.269 7.039 1.00 81.00 211 ASP A O 1
ATOM 1782 N N . TYR A 1 212 ? -10.448 -15.469 6.402 1.00 83.19 212 TYR A N 1
ATOM 1783 C CA . TYR A 1 212 ? -10.714 -15.553 4.972 1.00 83.19 212 TYR A CA 1
ATOM 1784 C C . TYR A 1 212 ? -10.093 -16.808 4.368 1.00 83.19 212 TYR A C 1
ATOM 1786 O O . TYR A 1 212 ? -8.928 -17.124 4.601 1.00 83.19 212 TYR A O 1
ATOM 1794 N N . GLU A 1 213 ? -10.868 -17.493 3.523 1.00 85.12 213 GLU A N 1
ATOM 1795 C CA . GLU A 1 213 ? -10.364 -18.597 2.706 1.00 85.12 213 GLU A CA 1
ATOM 1796 C C . GLU A 1 213 ? -9.135 -18.162 1.901 1.00 85.12 213 GLU A C 1
ATOM 1798 O O . GLU A 1 213 ? -9.086 -17.054 1.360 1.00 85.12 213 GLU A O 1
ATOM 1803 N N . TYR A 1 214 ? -8.167 -19.068 1.767 1.00 84.06 214 TYR A N 1
ATOM 1804 C CA . TYR A 1 214 ? -6.997 -18.840 0.931 1.00 84.06 214 TYR A CA 1
ATOM 1805 C C . TYR A 1 214 ? -7.406 -18.602 -0.531 1.00 84.06 214 TYR A C 1
ATOM 1807 O O . TYR A 1 214 ? -8.117 -19.413 -1.129 1.00 84.06 214 TYR A O 1
ATOM 1815 N N . ILE A 1 215 ? -6.919 -17.505 -1.114 1.00 89.69 215 ILE A N 1
ATOM 1816 C CA . ILE A 1 215 ? -7.112 -17.166 -2.526 1.00 89.69 215 ILE A CA 1
ATOM 1817 C C . ILE A 1 215 ? -5.750 -17.189 -3.211 1.00 89.69 215 ILE A C 1
ATOM 1819 O O . ILE A 1 215 ? -4.835 -16.479 -2.798 1.00 89.69 215 ILE A O 1
ATOM 1823 N N . ASP A 1 216 ? -5.630 -17.978 -4.279 1.00 89.25 216 ASP A N 1
ATOM 1824 C CA . ASP A 1 216 ? -4.435 -17.971 -5.119 1.00 89.25 216 ASP A CA 1
ATOM 1825 C C . ASP A 1 216 ? -4.358 -16.658 -5.916 1.00 89.25 216 ASP A C 1
ATOM 1827 O O . ASP A 1 216 ? -5.276 -16.298 -6.666 1.00 89.25 216 ASP A O 1
ATOM 1831 N N . ILE A 1 217 ? -3.278 -15.904 -5.712 1.00 92.12 217 ILE A N 1
ATOM 1832 C CA . ILE A 1 217 ? -3.130 -14.548 -6.240 1.00 92.12 217 ILE A CA 1
ATOM 1833 C C . ILE A 1 217 ? -2.426 -14.602 -7.594 1.00 92.12 217 ILE A C 1
ATOM 1835 O O . ILE A 1 217 ? -1.243 -14.917 -7.704 1.00 92.12 217 ILE A O 1
ATOM 1839 N N . VAL A 1 218 ? -3.144 -14.194 -8.638 1.00 92.25 218 VAL A N 1
ATOM 1840 C CA . VAL A 1 218 ? -2.596 -14.063 -9.9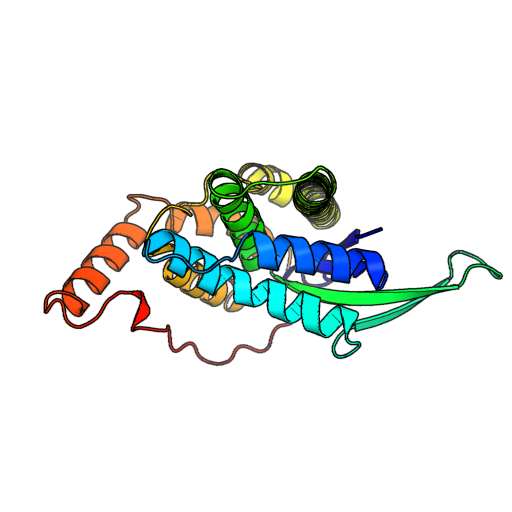93 1.00 92.25 218 VAL A CA 1
ATOM 1841 C C . VAL A 1 218 ? -2.061 -12.647 -10.192 1.00 92.25 218 VAL A C 1
ATOM 1843 O O . VAL A 1 218 ? -2.860 -11.730 -10.365 1.00 92.25 218 VAL A O 1
ATOM 1846 N N . TRP A 1 219 ? -0.741 -12.455 -10.175 1.00 93.94 219 TRP A N 1
ATOM 1847 C CA . TRP A 1 219 ? -0.088 -11.142 -10.309 1.00 93.94 219 TRP A CA 1
ATOM 1848 C C . TRP A 1 219 ? -0.125 -10.572 -11.734 1.00 93.94 219 TRP A C 1
ATOM 1850 O O . TRP A 1 219 ? 0.531 -11.109 -12.651 1.00 93.94 219 TRP A O 1
#

pLDDT: mean 93.79, std 4.33, range [80.44, 98.56]

Foldseek 3Di:
DWAWAADPLRQFTKIKDALCLLVLLLVLLPQLLDDDPPLLSPLLNVLSCVVSVQSVCQSVVNADWDWDDPDPVDIDTMTTGTDGLLSLLSNLQSSLVSVVVGDDDPSSVVSSVVSLVNSLVNLCVQPVVLSVLCNCSRNDQQPSSDSCSNVLSVVLSLVLLPDRTHDVSSSCSSVSSVCCGPPHPVVVVVVVVQCVVCVVVPDHPVNDDDDDDDGDDDD

Sequence (219 aa):
MLQFEPTKHGTGVKVIGDYGDLYGLYQTFLKLSHESNHRTHHERNRLLTVMSYEIRHAYQHDRLCEKRFFDADNEVTYLGCYIDWVTLLFTISCLRDNASYAILNELDQANLYLLEHWCKEAMFAYDPQGANELQSFINARIPTNDELVYHIYQDMVNEFYRMKPGKQRFRKIANLFYKYRWYGEYYNSLKEHFKSLTNDGKTTVSSYDSDYEYIDIVW

Radius of gyration: 17.72 Å; chains: 1; bounding box: 52×33×50 Å

Secondary structure (DSSP, 8-state):
--EEEE-TTSSEEEEEE-HHHHHHHHHHHHHHT---SSHHHHHHHHHHHHHHHHHHHHHTTSSEEEEEESSSS-EEEEEEEEEEHHHHHHHHHHHHHHHTTS---HHHHHHHHHHHHHHHHHHHHH-HHHHHHHGGGTTSSS--SSTTHHHHHHHHHHHHHHSPSSHHHHHHHHHHHHHSSTT-HHHHHHHHHHHHHSTTSS--GGG----PPP-----

Organism: NCBI:txid47678